Protein AF-0000000074495593 (afdb_homodimer)

Foldseek 3Di:
DPPPDPLVVLQQLQAAPQPRHGADQWKAFPVGDIHRPVRQCVVCVPPDAQRADPPPGHGGDPVRIGGDVVSVVSSVVSVPVVPDPPPPPVPPPPPPPPPPPPPPPDPDDD/DPPPDPLVVLQQLQAAPQPRHGADQWKAFPVGDIHRPVRQCVVCVPPDAQRADPPPGHGGDPVRIGGDVVSVVSSVVSVPVVPDPPPPPVPPPPPPPDPPPPPPPDPDDD

InterPro domains:
  IPR001841 Zinc finger, RING-type [PS50089] (16-57)
  IPR001841 Zinc finger, RING-type [SM00184] (16-56)
  IPR013083 Zinc finger, RING/FYVE/PHD-type [G3DSA:3.30.40.10] (2-89)
  IPR017907 Zinc finger, RING-type, conserved site [PS00518] (31-40)
  IPR050143 Tripartite motif-containing [PTHR24103] (13-77)

Nearest PDB structures (foldseek):
  6yxe-assembly2_B-2  TM=9.455E-01  e=1.608E-07  Homo sapiens
  6yxe-assembly1_A-3  TM=8.940E-01  e=1.022E-07  Homo sapiens
  5eya-assembly1_G  TM=8.977E-01  e=7.128E-07  Homo sapiens
  5fer-assembly1_A  TM=8.404E-01  e=1.764E-06  Homo sapiens
  1jm7-assembly1_A  TM=8.328E-01  e=1.351E-04  Homo sapiens

pLDDT: mean 83.55, std 22.1, range [35.94, 98.94]

Sequence (220 aa):
MSSSDPLETLRVEASCSVCLGYLRDPVLLECGHNFCRSCITRWWAELSRDFPCPVCRKTSRRRALRPNRQLANMVEAARQLRGPKRKATLPGFPLPRLPKNLAPPRPAPQMSSSDPLETLRVEASCSVCLGYLRDPVLLECGHNFCRSCITRWWAELSRDFPCPVCRKTSRRRALRPNRQLANMVEAARQLRGPKRKATLPGFPLPRLPKNLAPPRPAPQ

Structure (mmCIF, N/CA/C/O backbone):
data_AF-0000000074495593-model_v1
#
loop_
_entity.id
_entity.type
_entity.pdbx_description
1 polymer 'RING-type domain-containing protein'
#
loop_
_atom_site.group_PDB
_atom_site.id
_atom_site.type_symbol
_atom_site.label_atom_id
_atom_site.label_alt_id
_atom_site.label_comp_id
_atom_site.label_asym_id
_atom_site.label_entity_id
_atom_site.label_seq_id
_atom_site.pdbx_PDB_ins_code
_atom_site.Cartn_x
_atom_site.Cartn_y
_atom_site.Cartn_z
_atom_site.occupancy
_atom_site.B_iso_or_equiv
_atom_site.auth_seq_id
_atom_site.auth_comp_id
_atom_site.auth_asym_id
_atom_site.auth_atom_id
_atom_site.pdbx_PDB_model_num
ATOM 1 N N . MET A 1 1 ? 16.938 7.895 18.688 1 35.94 1 MET A N 1
ATOM 2 C CA . MET A 1 1 ? 16.547 7.598 17.312 1 35.94 1 MET A CA 1
ATOM 3 C C . MET A 1 1 ? 15.828 8.789 16.688 1 35.94 1 MET A C 1
ATOM 5 O O . MET A 1 1 ? 14.836 9.281 17.234 1 35.94 1 MET A O 1
ATOM 9 N N . SER A 1 2 ? 16.422 9.633 16.016 1 49.62 2 SER A N 1
ATOM 10 C CA . SER A 1 2 ? 15.961 10.961 15.617 1 49.62 2 SER A CA 1
ATOM 11 C C . SER A 1 2 ? 14.539 10.914 15.078 1 49.62 2 SER A C 1
ATOM 13 O O . SER A 1 2 ? 14.203 10.031 14.281 1 49.62 2 SER A O 1
ATOM 15 N N . SER A 1 3 ? 13.5 11.32 15.789 1 61.94 3 SER A N 1
ATOM 16 C CA . SER A 1 3 ? 12.078 11.328 15.461 1 61.94 3 SER A CA 1
ATOM 17 C C . SER A 1 3 ? 11.836 11.891 14.062 1 61.94 3 SER A C 1
ATOM 19 O O . SER A 1 3 ? 12.094 13.07 13.812 1 61.94 3 SER A O 1
ATOM 21 N N . SER A 1 4 ? 12.023 11.078 12.945 1 77.25 4 SER A N 1
ATOM 22 C CA . SER A 1 4 ? 11.852 11.586 11.586 1 77.25 4 SER A CA 1
ATOM 23 C C . SER A 1 4 ? 10.516 12.305 11.43 1 77.25 4 SER A C 1
ATOM 25 O O . SER A 1 4 ? 9.539 11.969 12.109 1 77.25 4 SER A O 1
ATOM 27 N N . ASP A 1 5 ? 10.578 13.445 10.836 1 90.94 5 ASP A N 1
ATOM 28 C CA . ASP A 1 5 ? 9.406 14.227 10.43 1 90.94 5 ASP A CA 1
ATOM 29 C C . ASP A 1 5 ? 8.414 13.359 9.664 1 90.94 5 ASP A C 1
ATOM 31 O O . ASP A 1 5 ? 8.758 12.758 8.648 1 90.94 5 ASP A O 1
ATOM 35 N N . PRO A 1 6 ? 7.262 13.242 10.273 1 94 6 PRO A N 1
ATOM 36 C CA . PRO A 1 6 ? 6.27 12.398 9.609 1 94 6 PRO A CA 1
ATOM 37 C C . PRO A 1 6 ? 6.055 12.781 8.148 1 94 6 PRO A C 1
ATOM 39 O O . PRO A 1 6 ? 5.773 11.914 7.312 1 94 6 PRO A O 1
ATOM 42 N N . LEU A 1 7 ? 6.109 14.008 7.848 1 93.31 7 LEU A N 1
ATOM 43 C CA . LEU A 1 7 ? 5.953 14.422 6.461 1 93.31 7 LEU A CA 1
ATOM 44 C C . LEU A 1 7 ? 7.09 13.883 5.602 1 93.31 7 LEU A C 1
ATOM 46 O O . LEU A 1 7 ? 6.875 13.484 4.453 1 93.31 7 LEU A O 1
ATOM 50 N N . GLU A 1 8 ? 8.273 13.945 6.133 1 94.31 8 GLU A N 1
ATOM 51 C CA . GLU A 1 8 ? 9.414 13.383 5.414 1 94.31 8 GLU A CA 1
ATOM 52 C C . GLU A 1 8 ? 9.25 11.875 5.215 1 94.31 8 GLU A C 1
ATOM 54 O O . GLU A 1 8 ? 9.547 11.352 4.141 1 94.31 8 GLU A O 1
ATOM 59 N N . THR A 1 9 ? 8.82 11.227 6.188 1 95.38 9 THR A N 1
ATOM 60 C CA . THR A 1 9 ? 8.57 9.797 6.078 1 95.38 9 THR A CA 1
ATOM 61 C C . THR A 1 9 ? 7.543 9.508 4.984 1 95.38 9 THR A C 1
ATOM 63 O O . THR A 1 9 ? 7.711 8.57 4.199 1 95.38 9 THR A O 1
ATOM 66 N N . LEU A 1 10 ? 6.465 10.266 4.922 1 96.19 10 LEU A N 1
ATOM 67 C CA . LEU A 1 10 ? 5.465 10.109 3.873 1 96.19 10 LEU A CA 1
ATOM 68 C C . LEU A 1 10 ? 6.098 10.258 2.492 1 96.19 10 LEU A C 1
ATOM 70 O O . LEU A 1 10 ? 5.824 9.461 1.593 1 96.19 10 LEU A O 1
ATOM 74 N N . ARG A 1 11 ? 6.961 11.234 2.418 1 95.31 11 ARG A N 1
ATOM 75 C CA . ARG A 1 11 ? 7.598 11.484 1.128 1 95.31 11 ARG A CA 1
ATOM 76 C C . ARG A 1 11 ? 8.492 10.32 0.719 1 95.31 11 ARG A C 1
ATOM 78 O O . ARG A 1 11 ? 8.453 9.883 -0.431 1 95.31 11 ARG A O 1
ATOM 85 N N . VAL A 1 12 ? 9.258 9.852 1.587 1 97 12 VAL A N 1
ATOM 86 C CA . VAL A 1 12 ? 10.18 8.758 1.307 1 97 12 VAL A CA 1
ATOM 87 C C . VAL A 1 12 ? 9.391 7.5 0.945 1 97 12 VAL A C 1
ATOM 89 O O . VAL A 1 12 ? 9.688 6.84 -0.056 1 97 12 VAL A O 1
ATOM 92 N N . GLU A 1 13 ? 8.391 7.207 1.728 1 98 13 GLU A N 1
ATOM 93 C CA . GLU A 1 13 ? 7.609 5.988 1.518 1 98 13 GLU A CA 1
ATOM 94 C C . GLU A 1 13 ? 6.75 6.09 0.261 1 98 13 GLU A C 1
ATOM 96 O O . GLU A 1 13 ? 6.367 5.074 -0.32 1 98 13 GLU A O 1
ATOM 101 N N . ALA A 1 14 ? 6.457 7.289 -0.189 1 98.38 14 ALA A N 1
ATOM 102 C CA . ALA A 1 14 ? 5.613 7.516 -1.358 1 98.38 14 ALA A CA 1
ATOM 103 C C . ALA A 1 14 ? 6.426 7.434 -2.646 1 98.38 14 ALA A C 1
ATOM 105 O O . ALA A 1 14 ? 5.867 7.496 -3.746 1 98.38 14 ALA A O 1
ATOM 106 N N . SER A 1 15 ? 7.699 7.195 -2.523 1 98.69 15 SER A N 1
ATOM 107 C CA . SER A 1 15 ? 8.57 7.27 -3.693 1 98.69 15 SER A CA 1
ATOM 108 C C . SER A 1 15 ? 8.859 5.883 -4.258 1 98.69 15 SER A C 1
ATOM 110 O O . SER A 1 15 ? 8.953 4.91 -3.504 1 98.69 15 SER A O 1
ATOM 112 N N . CYS A 1 16 ? 9.023 5.836 -5.504 1 98.88 16 CYS A N 1
ATOM 113 C CA . CYS A 1 16 ? 9.461 4.637 -6.211 1 98.88 16 CYS A CA 1
ATOM 114 C C . CYS A 1 16 ? 10.977 4.488 -6.148 1 98.88 16 CYS A C 1
ATOM 116 O O . CYS A 1 16 ? 11.711 5.422 -6.48 1 98.88 16 CYS A O 1
ATOM 118 N N . SER A 1 17 ? 11.445 3.324 -5.922 1 98.69 17 SER A N 1
ATOM 119 C CA . SER A 1 17 ? 12.875 3.098 -5.738 1 98.69 17 SER A CA 1
ATOM 120 C C . SER A 1 17 ? 13.609 3.074 -7.074 1 98.69 17 SER A C 1
ATOM 122 O O . SER A 1 17 ? 14.844 3.066 -7.113 1 98.69 17 SER A O 1
ATOM 124 N N . VAL A 1 18 ? 12.891 3.098 -8.102 1 98.88 18 VAL A N 1
ATOM 125 C CA . VAL A 1 18 ? 13.5 3.002 -9.422 1 98.88 18 VAL A CA 1
ATOM 126 C C . VAL A 1 18 ? 13.594 4.391 -10.055 1 98.88 18 VAL A C 1
ATOM 128 O O . VAL A 1 18 ? 14.664 4.816 -10.484 1 98.88 18 VAL A O 1
ATOM 131 N N . CYS A 1 19 ? 12.594 5.113 -10.078 1 98.81 19 CYS A N 1
ATOM 132 C CA . CYS A 1 19 ? 12.586 6.406 -10.758 1 98.81 19 CYS A CA 1
ATOM 133 C C . CYS A 1 19 ? 12.719 7.547 -9.75 1 98.81 19 CYS A C 1
ATOM 135 O O . CYS A 1 19 ? 12.883 8.703 -10.141 1 98.81 19 CYS A O 1
ATOM 137 N N . LEU A 1 20 ? 12.531 7.328 -8.516 1 98.06 20 LEU A N 1
ATOM 138 C CA . LEU A 1 20 ? 12.719 8.242 -7.395 1 98.06 20 LEU A CA 1
ATOM 139 C C . LEU A 1 20 ? 11.641 9.32 -7.391 1 98.06 20 LEU A C 1
ATOM 141 O O . LEU A 1 20 ? 11.75 10.312 -6.668 1 98.06 20 LEU A O 1
ATOM 145 N N . GLY A 1 21 ? 10.57 9.117 -8.156 1 98.44 21 GLY A N 1
ATOM 146 C CA . GLY A 1 21 ? 9.367 9.938 -8.094 1 98.44 21 GLY A CA 1
ATOM 147 C C . GLY A 1 21 ? 8.266 9.312 -7.266 1 98.44 21 GLY A C 1
ATOM 148 O O . GLY A 1 21 ? 8.414 8.203 -6.758 1 98.44 21 GLY A O 1
ATOM 149 N N . TYR A 1 22 ? 7.145 10.125 -7.199 1 98.5 22 TYR A N 1
ATOM 150 C CA . TYR A 1 22 ? 5.977 9.539 -6.547 1 98.5 22 TYR A CA 1
ATOM 151 C C . TYR A 1 22 ? 5.48 8.312 -7.312 1 98.5 22 TYR A C 1
ATOM 153 O O . TYR A 1 22 ? 5.375 8.344 -8.539 1 98.5 22 TYR A O 1
ATOM 161 N N . LEU A 1 23 ? 5.199 7.332 -6.508 1 98.88 23 LEU A N 1
ATOM 162 C CA . LEU A 1 23 ? 4.695 6.102 -7.105 1 98.88 23 LEU A CA 1
ATOM 163 C C . LEU A 1 23 ? 3.5 6.387 -8.008 1 98.88 23 LEU A C 1
ATOM 165 O O . LEU A 1 23 ? 2.57 7.09 -7.609 1 98.88 23 LEU A O 1
ATOM 169 N N . ARG A 1 24 ? 3.566 5.867 -9.164 1 98.88 24 ARG A N 1
ATOM 170 C CA . ARG A 1 24 ? 2.439 5.91 -10.086 1 98.88 24 ARG A CA 1
ATOM 171 C C . ARG A 1 24 ? 1.951 4.504 -10.422 1 98.88 24 ARG A C 1
ATOM 173 O O . ARG A 1 24 ? 2.715 3.682 -10.93 1 98.88 24 ARG A O 1
ATOM 180 N N . ASP A 1 25 ? 0.69 4.289 -10.164 1 98.88 25 ASP A N 1
ATOM 181 C CA . ASP A 1 25 ? 0.118 2.961 -10.375 1 98.88 25 ASP A CA 1
ATOM 182 C C . ASP A 1 25 ? 0.972 1.884 -9.711 1 98.88 25 ASP A C 1
ATOM 184 O O . ASP A 1 25 ? 1.477 0.983 -10.383 1 98.88 25 ASP A O 1
ATOM 188 N N . PRO A 1 26 ? 1.086 1.985 -8.461 1 98.94 26 PRO A N 1
ATOM 189 C CA . PRO A 1 26 ? 2.006 1.071 -7.781 1 98.94 26 PRO A CA 1
ATOM 190 C C . PRO A 1 26 ? 1.541 -0.382 -7.832 1 98.94 26 PRO A C 1
ATOM 192 O O . PRO A 1 26 ? 0.342 -0.654 -7.727 1 98.94 26 PRO A O 1
ATOM 195 N N . VAL A 1 27 ? 2.502 -1.287 -7.988 1 98.94 27 VAL A N 1
ATOM 196 C CA . VAL A 1 27 ? 2.271 -2.729 -7.957 1 98.94 27 VAL A CA 1
ATOM 197 C C . VAL A 1 27 ? 3.182 -3.375 -6.918 1 98.94 27 VAL A C 1
ATOM 199 O O . VAL A 1 27 ? 4.328 -2.959 -6.742 1 98.94 27 VAL A O 1
ATOM 202 N N . LEU A 1 28 ? 2.641 -4.312 -6.25 1 98.94 28 LEU A N 1
ATOM 203 C CA . LEU A 1 28 ? 3.332 -5.039 -5.191 1 98.94 28 LEU A CA 1
ATOM 204 C C . LEU A 1 28 ? 3.92 -6.344 -5.723 1 98.94 28 LEU A C 1
ATOM 206 O O . LEU A 1 28 ? 3.213 -7.141 -6.34 1 98.94 28 LEU A O 1
ATOM 210 N N . LEU A 1 29 ? 5.18 -6.527 -5.492 1 98.56 29 LEU A N 1
ATOM 211 C CA . LEU A 1 29 ? 5.852 -7.777 -5.816 1 98.56 29 LEU A CA 1
ATOM 212 C C . LEU A 1 29 ? 5.672 -8.797 -4.699 1 98.56 29 LEU A C 1
ATOM 214 O O . LEU A 1 29 ? 5.219 -8.453 -3.605 1 98.56 29 LEU A O 1
ATOM 218 N N . GLU A 1 30 ? 6.094 -10.047 -4.98 1 97.38 30 GLU A N 1
ATOM 219 C CA . GLU A 1 30 ? 5.949 -11.117 -4 1 97.38 30 GLU A CA 1
ATOM 220 C C . GLU A 1 30 ? 6.855 -10.891 -2.793 1 97.38 30 GLU A C 1
ATOM 222 O O . GLU A 1 30 ? 6.543 -11.328 -1.685 1 97.38 30 GLU A O 1
ATOM 227 N N . CYS A 1 31 ? 7.957 -10.133 -3.021 1 97.88 31 CYS A N 1
ATOM 228 C CA . CYS A 1 31 ? 8.914 -9.875 -1.948 1 97.88 31 CYS A CA 1
ATOM 229 C C . CYS A 1 31 ? 8.398 -8.789 -1.011 1 97.88 31 CYS A C 1
ATOM 231 O O . CYS A 1 31 ? 8.953 -8.578 0.069 1 97.88 31 CYS A O 1
ATOM 233 N N . GLY A 1 32 ? 7.371 -8.055 -1.534 1 98.25 32 GLY A N 1
ATOM 234 C CA . GLY A 1 32 ? 6.797 -7.031 -0.676 1 98.25 32 GLY A CA 1
ATOM 235 C C . GLY A 1 32 ? 7.16 -5.621 -1.103 1 98.25 32 GLY A C 1
ATOM 236 O O . GLY A 1 32 ? 6.605 -4.648 -0.586 1 98.25 32 GLY A O 1
ATOM 237 N N . HIS A 1 33 ? 7.965 -5.43 -2.078 1 98.69 33 HIS A N 1
ATOM 238 C CA . HIS A 1 33 ? 8.32 -4.098 -2.551 1 98.69 33 HIS A CA 1
ATOM 239 C C . HIS A 1 33 ? 7.352 -3.621 -3.631 1 98.69 33 HIS A C 1
ATOM 241 O O . HIS A 1 33 ? 6.891 -4.418 -4.453 1 98.69 33 HIS A O 1
ATOM 247 N N . ASN A 1 34 ? 7.094 -2.316 -3.602 1 98.94 34 ASN A N 1
ATOM 248 C CA . ASN A 1 34 ? 6.254 -1.681 -4.609 1 98.94 34 ASN A CA 1
ATOM 249 C C . ASN A 1 34 ? 7.082 -0.852 -5.59 1 98.94 34 ASN A C 1
ATOM 251 O O . ASN A 1 34 ? 8.086 -0.246 -5.203 1 98.94 34 ASN A O 1
ATOM 255 N N . PHE A 1 35 ? 6.617 -0.776 -6.793 1 98.94 35 PHE A N 1
ATOM 256 C CA . PHE A 1 35 ? 7.176 0.056 -7.852 1 98.94 35 PHE A CA 1
ATOM 257 C C . PHE A 1 35 ? 6.07 0.631 -8.727 1 98.94 35 PHE A C 1
ATOM 259 O O . PHE A 1 35 ? 4.953 0.11 -8.75 1 98.94 35 PHE A O 1
ATOM 266 N N . CYS A 1 36 ? 6.418 1.713 -9.367 1 98.94 36 CYS A N 1
ATOM 267 C CA . CYS A 1 36 ? 5.543 2.039 -10.484 1 98.94 36 CYS A CA 1
ATOM 268 C C . CYS A 1 36 ? 5.383 0.846 -11.414 1 98.94 36 CYS A C 1
ATOM 270 O O . CYS A 1 36 ? 6.352 0.141 -11.703 1 98.94 36 CYS A O 1
ATOM 272 N N . ARG A 1 37 ? 4.207 0.744 -11.938 1 98.94 37 ARG A N 1
ATOM 273 C CA . ARG A 1 37 ? 3.996 -0.32 -12.914 1 98.94 37 ARG A CA 1
ATOM 274 C C . ARG A 1 37 ? 4.941 -0.166 -14.102 1 98.94 37 ARG A C 1
ATOM 276 O O . ARG A 1 37 ? 5.562 -1.139 -14.531 1 98.94 37 ARG A O 1
ATOM 283 N N . SER A 1 38 ? 5.098 0.97 -14.57 1 98.94 38 SER A N 1
ATOM 284 C CA . SER A 1 38 ? 5.945 1.199 -15.727 1 98.94 38 SER A CA 1
ATOM 285 C C . SER A 1 38 ? 7.41 0.929 -15.406 1 98.94 38 SER A C 1
ATOM 287 O O . SER A 1 38 ? 8.148 0.405 -16.234 1 98.94 38 SER A O 1
ATOM 289 N N . CYS A 1 39 ? 7.836 1.263 -14.211 1 98.94 39 CYS A N 1
ATOM 290 C CA . CYS A 1 39 ? 9.227 1.068 -13.82 1 98.94 39 CYS A CA 1
ATOM 291 C C . CYS A 1 39 ? 9.578 -0.415 -13.766 1 98.94 39 CYS A C 1
ATOM 293 O O . CYS A 1 39 ? 10.594 -0.837 -14.328 1 98.94 39 CYS A O 1
ATOM 295 N N . ILE A 1 40 ? 8.75 -1.194 -13.188 1 98.88 40 ILE A N 1
ATOM 296 C CA . ILE A 1 40 ? 9.086 -2.605 -13.031 1 98.88 40 ILE A CA 1
ATOM 297 C C . ILE A 1 40 ? 8.969 -3.311 -14.383 1 98.88 40 ILE A C 1
ATOM 299 O O . ILE A 1 40 ? 9.75 -4.219 -14.688 1 98.88 40 ILE A O 1
ATOM 303 N N . THR A 1 41 ? 8.023 -2.898 -15.141 1 98.75 41 THR A N 1
ATOM 304 C CA . THR A 1 41 ? 7.875 -3.471 -16.469 1 98.75 41 THR A CA 1
ATOM 305 C C . THR A 1 41 ? 9.117 -3.203 -17.312 1 98.75 41 THR A C 1
ATOM 307 O O . THR A 1 41 ? 9.617 -4.102 -18 1 98.75 41 THR A O 1
ATOM 310 N N . ARG A 1 42 ? 9.641 -2.066 -17.25 1 98.69 42 ARG A N 1
ATOM 311 C CA . ARG A 1 42 ? 10.852 -1.713 -17.984 1 98.69 42 ARG A CA 1
ATOM 312 C C . ARG A 1 42 ? 12.062 -2.457 -17.438 1 98.69 42 ARG A C 1
ATOM 314 O O . ARG A 1 42 ? 12.906 -2.932 -18.188 1 98.69 42 ARG A O 1
ATOM 321 N N . TRP A 1 43 ? 12.164 -2.49 -16.156 1 98.5 43 TRP A N 1
ATOM 322 C CA . TRP A 1 43 ? 13.258 -3.182 -15.492 1 98.5 43 TRP A CA 1
ATOM 323 C C . TRP A 1 43 ? 13.344 -4.637 -15.945 1 98.5 43 TRP A C 1
ATOM 325 O O . TRP A 1 43 ? 14.438 -5.18 -16.109 1 98.5 43 TRP A O 1
ATOM 335 N N . TRP A 1 44 ? 12.195 -5.215 -16.234 1 98.5 44 TRP A N 1
ATOM 336 C CA . TRP A 1 44 ? 12.094 -6.637 -16.547 1 98.5 44 TRP A CA 1
ATOM 337 C C . TRP A 1 44 ? 12.016 -6.859 -18.062 1 98.5 44 TRP A C 1
ATOM 339 O O . TRP A 1 44 ? 11.836 -7.992 -18.516 1 98.5 44 TRP A O 1
ATOM 349 N N . ALA A 1 45 ? 12.086 -5.848 -18.906 1 98 45 ALA A N 1
ATOM 350 C CA . ALA A 1 45 ? 11.695 -5.836 -20.312 1 98 45 ALA A CA 1
ATOM 351 C C . ALA A 1 45 ? 12.414 -6.93 -21.094 1 98 45 ALA A C 1
ATOM 353 O O . ALA A 1 45 ? 11.844 -7.527 -22.016 1 98 45 ALA A O 1
ATOM 354 N N . GLU A 1 46 ? 13.555 -7.41 -20.672 1 97.44 46 GLU A N 1
ATOM 355 C CA . GLU A 1 46 ? 14.336 -8.336 -21.469 1 97.44 46 GLU A CA 1
ATOM 356 C C . GLU A 1 46 ? 14.375 -9.727 -20.844 1 97.44 46 GLU A C 1
ATOM 358 O O . GLU A 1 46 ? 15.07 -10.617 -21.328 1 97.44 46 GLU A O 1
ATOM 363 N N . LEU A 1 47 ? 13.68 -9.859 -19.844 1 97.19 47 LEU A N 1
ATOM 364 C CA . LEU A 1 47 ? 13.688 -11.133 -19.141 1 97.19 47 LEU A CA 1
ATOM 365 C C . LEU A 1 47 ? 12.492 -11.984 -19.547 1 97.19 47 LEU A C 1
ATOM 367 O O . LEU A 1 47 ? 11.414 -11.461 -19.812 1 97.19 47 LEU A O 1
ATOM 371 N N . SER A 1 48 ? 12.711 -13.266 -19.5 1 96.06 48 SER A N 1
ATOM 372 C CA . SER A 1 48 ? 11.617 -14.195 -19.781 1 96.06 48 SER A CA 1
ATOM 373 C C . SER A 1 48 ? 11.188 -14.938 -18.516 1 96.06 48 SER A C 1
ATOM 375 O O . SER A 1 48 ? 10.086 -15.484 -18.469 1 96.06 48 SER A O 1
ATOM 377 N N . ARG A 1 49 ? 12.102 -15.055 -17.562 1 94.5 49 ARG A N 1
ATOM 378 C CA . ARG A 1 49 ? 11.828 -15.703 -16.281 1 94.5 49 ARG A CA 1
ATOM 379 C C . ARG A 1 49 ? 12.672 -15.102 -15.172 1 94.5 49 ARG A C 1
ATOM 381 O O . ARG A 1 49 ? 13.531 -14.258 -15.43 1 94.5 49 ARG A O 1
ATOM 388 N N . ASP A 1 50 ? 12.344 -15.531 -13.914 1 93.75 50 ASP A N 1
ATOM 389 C CA . ASP A 1 50 ? 13.125 -15.086 -12.766 1 93.75 50 ASP A CA 1
ATOM 390 C C . ASP A 1 50 ? 13.211 -13.562 -12.719 1 93.75 50 ASP A C 1
ATOM 392 O O . ASP A 1 50 ? 14.297 -13 -12.867 1 93.75 50 ASP A O 1
ATOM 396 N N . PHE A 1 51 ? 12.172 -12.969 -12.469 1 98.44 51 PHE A N 1
ATOM 397 C CA . PHE A 1 51 ? 12.039 -11.516 -12.469 1 98.44 51 PHE A CA 1
ATOM 398 C C . PHE A 1 51 ? 12.461 -10.938 -11.125 1 98.44 51 PHE A C 1
ATOM 400 O O . PHE A 1 51 ? 11.672 -10.891 -10.18 1 98.44 51 PHE A O 1
ATOM 407 N N . PRO A 1 52 ? 13.641 -10.359 -11.023 1 98.75 52 PRO A N 1
ATOM 408 C CA . PRO A 1 52 ? 14.188 -9.938 -9.734 1 98.75 52 PRO A CA 1
ATOM 409 C C . PRO A 1 52 ? 13.672 -8.562 -9.305 1 98.75 52 PRO A C 1
ATOM 411 O O . PRO A 1 52 ? 13.492 -7.68 -10.148 1 98.75 52 PRO A O 1
ATOM 414 N N . CYS A 1 53 ? 13.453 -8.438 -8.094 1 98.88 53 CYS A N 1
ATOM 415 C CA . CYS A 1 53 ? 13.164 -7.141 -7.488 1 98.88 53 CYS A CA 1
ATOM 416 C C . CYS A 1 53 ? 14.375 -6.215 -7.582 1 98.88 53 CYS A C 1
ATOM 418 O O . CYS A 1 53 ? 15.484 -6.598 -7.207 1 98.88 53 CYS A O 1
ATOM 420 N N . PRO A 1 54 ? 14.234 -4.977 -7.902 1 98.81 54 PRO A N 1
ATOM 421 C CA . PRO A 1 54 ? 15.344 -4.031 -7.996 1 98.81 54 PRO A CA 1
ATOM 422 C C . PRO A 1 54 ? 15.977 -3.729 -6.637 1 98.81 54 PRO A C 1
ATOM 424 O O . PRO A 1 54 ? 17.109 -3.254 -6.574 1 98.81 54 PRO A O 1
ATOM 427 N N . VAL A 1 55 ? 15.242 -4.016 -5.668 1 98.81 55 VAL A N 1
ATOM 428 C CA . VAL A 1 55 ? 15.719 -3.621 -4.344 1 98.81 55 VAL A CA 1
ATOM 429 C C . VAL A 1 55 ? 16.391 -4.805 -3.664 1 98.81 55 VAL A C 1
ATOM 431 O O . VAL A 1 55 ? 17.578 -4.73 -3.307 1 98.81 55 VAL A O 1
ATOM 434 N N . CYS A 1 56 ? 15.812 -5.953 -3.582 1 98.62 56 CYS A N 1
ATOM 435 C CA . CYS A 1 56 ? 16.328 -7.043 -2.754 1 98.62 56 CYS A CA 1
ATOM 436 C C . CYS A 1 56 ? 16.766 -8.219 -3.611 1 98.62 56 CYS A C 1
ATOM 438 O O . CYS A 1 56 ? 17.297 -9.203 -3.098 1 98.62 56 CYS A O 1
ATOM 440 N N . ARG A 1 57 ? 16.406 -8.273 -4.812 1 98.5 57 ARG A N 1
ATOM 441 C CA . ARG A 1 57 ? 16.859 -9.211 -5.84 1 98.5 57 ARG A CA 1
ATOM 442 C C . ARG A 1 57 ? 16.109 -10.531 -5.738 1 98.5 57 ARG A C 1
ATOM 444 O O . ARG A 1 57 ? 16.359 -11.461 -6.512 1 98.5 57 ARG A O 1
ATOM 451 N N . LYS A 1 58 ? 15.227 -10.664 -4.832 1 98.56 58 LYS A N 1
ATOM 452 C CA . LYS A 1 58 ? 14.375 -11.852 -4.82 1 98.56 58 LYS A CA 1
ATOM 453 C C . LYS A 1 58 ? 13.531 -11.945 -6.09 1 98.56 58 LYS A C 1
ATOM 455 O O . LYS A 1 58 ? 12.992 -10.938 -6.559 1 98.56 58 LYS A O 1
ATOM 460 N N . THR A 1 59 ? 13.359 -13.125 -6.625 1 98.44 59 THR A N 1
ATOM 461 C CA . THR A 1 59 ? 12.656 -13.305 -7.895 1 98.44 59 THR A CA 1
ATOM 462 C C . THR A 1 59 ? 11.148 -13.438 -7.664 1 98.44 59 THR A C 1
ATOM 464 O O . THR A 1 59 ? 10.719 -13.961 -6.637 1 98.44 59 THR A O 1
ATOM 467 N N . SER A 1 60 ? 10.438 -12.945 -8.609 1 97.62 60 SER A N 1
ATOM 468 C CA . SER A 1 60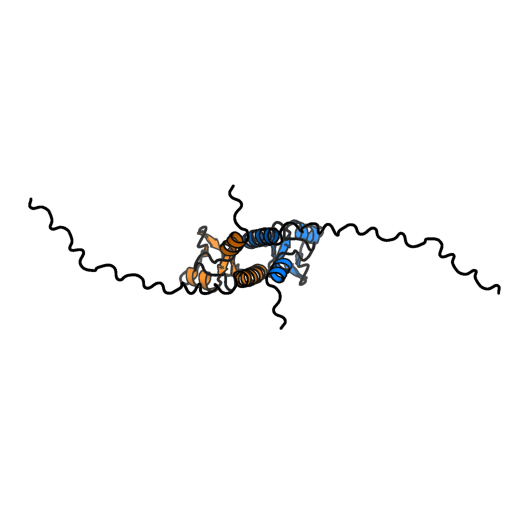 ? 8.984 -13.039 -8.633 1 97.62 60 SER A CA 1
ATOM 469 C C . SER A 1 60 ? 8.477 -13.477 -10 1 97.62 60 SER A C 1
ATOM 471 O O . SER A 1 60 ? 9.258 -13.602 -10.945 1 97.62 60 SER A O 1
ATOM 473 N N . ARG A 1 61 ? 7.281 -13.875 -9.977 1 96.88 61 ARG A N 1
ATOM 474 C CA . ARG A 1 61 ? 6.605 -14.102 -11.25 1 96.88 61 ARG A CA 1
ATOM 475 C C . ARG A 1 61 ? 5.922 -12.828 -11.742 1 96.88 61 ARG A C 1
ATOM 477 O O . ARG A 1 61 ? 5.352 -12.078 -10.945 1 96.88 61 ARG A O 1
ATOM 484 N N . ARG A 1 62 ? 5.879 -12.633 -13 1 96.88 62 ARG A N 1
ATOM 485 C CA . ARG A 1 62 ? 5.227 -11.461 -13.586 1 96.88 62 ARG A CA 1
ATOM 486 C C . ARG A 1 62 ? 3.729 -11.477 -13.305 1 96.88 62 ARG A C 1
ATOM 488 O O . ARG A 1 62 ? 3.129 -10.43 -13.055 1 96.88 62 ARG A O 1
ATOM 495 N N . ARG A 1 63 ? 3.162 -12.625 -13.32 1 95.88 63 ARG A N 1
ATOM 496 C CA . ARG A 1 63 ? 1.722 -12.773 -13.141 1 95.88 63 ARG A CA 1
ATOM 497 C C . ARG A 1 63 ? 1.322 -12.555 -11.688 1 95.88 63 ARG A C 1
ATOM 499 O O . ARG A 1 63 ? 0.135 -12.438 -11.375 1 95.88 63 ARG A O 1
ATOM 506 N N . ALA A 1 64 ? 2.279 -12.484 -10.867 1 96.81 64 ALA A N 1
ATOM 507 C CA . ALA A 1 64 ? 1.988 -12.367 -9.438 1 96.81 64 ALA A CA 1
ATOM 508 C C . ALA A 1 64 ? 1.965 -10.906 -9 1 96.81 64 ALA A C 1
ATOM 510 O O . ALA A 1 64 ? 1.683 -10.609 -7.836 1 96.81 64 ALA A O 1
ATOM 511 N N . LEU A 1 65 ? 2.207 -9.984 -9.953 1 98.19 65 LEU A N 1
ATOM 512 C CA . LEU A 1 65 ? 2.109 -8.57 -9.617 1 98.19 65 LEU A CA 1
ATOM 513 C C . LEU A 1 65 ? 0.683 -8.203 -9.227 1 98.19 65 LEU A C 1
ATOM 515 O O . LEU A 1 65 ? -0.271 -8.562 -9.922 1 98.19 65 LEU A O 1
ATOM 519 N N . ARG A 1 66 ? 0.593 -7.469 -8.125 1 98.44 66 ARG A N 1
ATOM 520 C CA . ARG A 1 66 ? -0.733 -7.047 -7.688 1 98.44 66 ARG A CA 1
ATOM 521 C C . ARG A 1 66 ? -0.817 -5.527 -7.59 1 98.44 66 ARG A C 1
ATOM 523 O O . ARG A 1 66 ? 0.049 -4.891 -6.984 1 98.44 66 ARG A O 1
ATOM 530 N N . PRO A 1 67 ? -1.854 -4.93 -8.125 1 98.56 67 PRO A N 1
ATOM 531 C CA . PRO A 1 67 ? -2.055 -3.496 -7.906 1 98.56 67 PRO A CA 1
ATOM 532 C C . PRO A 1 67 ? -2.246 -3.146 -6.434 1 98.56 67 PRO A C 1
ATOM 534 O O . PRO A 1 67 ? -2.928 -3.873 -5.707 1 98.56 67 PRO A O 1
ATOM 537 N N . ASN A 1 68 ? -1.596 -2.152 -5.941 1 98.88 68 ASN A N 1
ATOM 538 C CA . ASN A 1 68 ? -1.733 -1.661 -4.574 1 98.88 68 ASN A CA 1
ATOM 539 C C . ASN A 1 68 ? -2.465 -0.322 -4.531 1 98.88 68 ASN A C 1
ATOM 541 O O . ASN A 1 68 ? -1.838 0.727 -4.371 1 98.88 68 ASN A O 1
ATOM 545 N N . ARG A 1 69 ? -3.717 -0.381 -4.68 1 98.62 69 ARG A N 1
ATOM 546 C CA . ARG A 1 69 ? -4.535 0.805 -4.918 1 98.62 69 ARG A CA 1
ATOM 547 C C . ARG A 1 69 ? -4.582 1.696 -3.682 1 98.62 69 ARG A C 1
ATOM 549 O O . ARG A 1 69 ? -4.555 2.924 -3.793 1 98.62 69 ARG A O 1
ATOM 556 N N . GLN A 1 70 ? -4.746 1.032 -2.594 1 98.69 70 GLN A N 1
ATOM 557 C CA . GLN A 1 70 ? -4.793 1.824 -1.369 1 98.69 70 GLN A CA 1
ATOM 558 C C . GLN A 1 70 ? -3.508 2.627 -1.185 1 98.69 70 GLN A C 1
ATOM 560 O O . GLN A 1 70 ? -3.551 3.793 -0.787 1 98.69 70 GLN A O 1
ATOM 565 N N . LEU A 1 71 ? -2.398 2.029 -1.464 1 98.81 71 LEU A N 1
ATOM 566 C CA . LEU A 1 71 ? -1.128 2.746 -1.447 1 98.81 71 LEU A CA 1
ATOM 567 C C . LEU A 1 71 ? -1.135 3.889 -2.457 1 98.81 71 LEU A C 1
ATOM 569 O O . LEU A 1 71 ? -0.658 4.988 -2.16 1 98.81 71 LEU A O 1
ATOM 573 N N . ALA A 1 72 ? -1.617 3.666 -3.621 1 98.88 72 ALA A N 1
ATOM 574 C CA . ALA A 1 72 ? -1.708 4.707 -4.641 1 98.88 72 ALA A CA 1
ATOM 575 C C . ALA A 1 72 ? -2.459 5.926 -4.117 1 98.88 72 ALA A C 1
ATOM 577 O O . ALA A 1 72 ? -2.029 7.066 -4.324 1 98.88 72 ALA A O 1
ATOM 578 N N . ASN A 1 73 ? -3.543 5.68 -3.453 1 98.44 73 ASN A N 1
ATOM 579 C CA . ASN A 1 73 ? -4.352 6.766 -2.91 1 98.44 73 ASN A CA 1
ATOM 580 C C . ASN A 1 73 ? -3.588 7.559 -1.854 1 98.44 73 ASN A C 1
ATOM 582 O O . ASN A 1 73 ? -3.662 8.789 -1.822 1 98.44 73 ASN A O 1
ATOM 586 N N . MET A 1 74 ? -2.924 6.844 -1.03 1 98.5 74 MET A N 1
ATOM 587 C CA . MET A 1 74 ? -2.117 7.504 -0.008 1 98.5 74 MET A CA 1
ATOM 588 C C . MET A 1 74 ? -1.026 8.359 -0.644 1 98.5 74 MET A C 1
ATOM 590 O O . MET A 1 74 ? -0.786 9.484 -0.212 1 98.5 74 MET A O 1
ATOM 594 N N . VAL A 1 75 ? -0.391 7.82 -1.621 1 98.5 75 VAL A N 1
ATOM 595 C CA . VAL A 1 75 ? 0.677 8.531 -2.32 1 98.5 75 VAL A CA 1
ATOM 596 C C . VAL A 1 75 ? 0.129 9.812 -2.934 1 98.5 75 VAL A C 1
ATOM 598 O O . VAL A 1 75 ? 0.742 10.883 -2.812 1 98.5 75 VAL A O 1
ATOM 601 N N . GLU A 1 76 ? -0.933 9.719 -3.533 1 97.56 76 GLU A N 1
ATOM 602 C CA . GLU A 1 76 ? -1.533 10.891 -4.16 1 97.56 76 GLU A CA 1
ATOM 603 C C . GLU A 1 76 ? -1.881 11.953 -3.121 1 97.56 76 GLU A C 1
ATOM 605 O O . GLU A 1 76 ? -1.655 13.148 -3.346 1 97.56 76 GLU A O 1
ATOM 610 N N . ALA A 1 77 ? -2.486 11.516 -2.043 1 96.75 77 ALA A N 1
ATOM 611 C CA . ALA A 1 77 ? -2.801 12.453 -0.967 1 96.75 77 ALA A CA 1
ATOM 612 C C . ALA A 1 77 ? -1.536 13.109 -0.423 1 96.75 77 ALA A C 1
ATOM 614 O O . ALA A 1 77 ? -1.519 14.312 -0.158 1 96.75 77 ALA A O 1
ATOM 615 N N . ALA A 1 78 ? -0.503 12.367 -0.242 1 95.56 78 ALA A N 1
ATOM 616 C CA . ALA A 1 78 ? 0.779 12.891 0.223 1 95.56 78 ALA A CA 1
ATOM 617 C C . ALA A 1 78 ? 1.331 13.93 -0.746 1 95.56 78 ALA A C 1
ATOM 619 O O . ALA A 1 78 ? 1.867 14.961 -0.324 1 95.56 78 ALA A O 1
ATOM 620 N N . ARG A 1 79 ? 1.254 13.656 -1.939 1 95.06 79 ARG A N 1
ATOM 621 C CA . ARG A 1 79 ? 1.727 14.57 -2.975 1 95.06 79 ARG A CA 1
ATOM 622 C C . ARG A 1 79 ? 1.021 15.922 -2.879 1 95.06 79 ARG A C 1
ATOM 624 O O . ARG A 1 79 ? 1.647 16.969 -3.049 1 95.06 79 ARG A O 1
ATOM 631 N N . GLN A 1 80 ? -0.198 15.875 -2.49 1 93.81 80 GLN A N 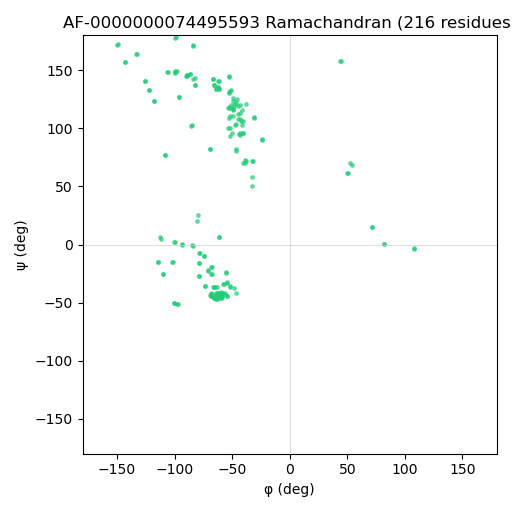1
ATOM 632 C CA . GLN A 1 80 ? -1.009 17.078 -2.424 1 93.81 80 GLN A CA 1
ATOM 633 C C . GLN A 1 80 ? -0.692 17.891 -1.166 1 93.81 80 GLN A C 1
ATOM 635 O O . GLN A 1 80 ? -0.951 19.094 -1.112 1 93.81 80 GLN A O 1
ATOM 640 N N . LEU A 1 81 ? -0.24 17.281 -0.137 1 89.62 81 LEU A N 1
ATOM 641 C CA . LEU A 1 81 ? 0.12 17.969 1.104 1 89.62 81 LEU A CA 1
ATOM 642 C C . LEU A 1 81 ? 1.351 18.844 0.905 1 89.62 81 LEU A C 1
ATOM 644 O O . LEU A 1 81 ? 1.54 19.828 1.626 1 89.62 81 LEU A O 1
ATOM 648 N N . ARG A 1 82 ? 2.332 18.516 0.273 1 82.5 82 ARG A N 1
ATOM 649 C CA . ARG A 1 82 ? 3.551 19.297 0.068 1 82.5 82 ARG A CA 1
ATOM 650 C C . ARG A 1 82 ? 3.256 20.594 -0.66 1 82.5 82 ARG A C 1
ATOM 652 O O . ARG A 1 82 ? 3.988 21.578 -0.509 1 82.5 82 ARG A O 1
ATOM 659 N N . GLY A 1 83 ? 1.952 20.891 -0.872 1 64.56 83 GLY A N 1
ATOM 660 C CA . GLY A 1 83 ? 1.615 22.156 -1.504 1 64.56 83 GLY A CA 1
ATOM 661 C C . GLY A 1 83 ? 2.494 22.484 -2.697 1 64.56 83 GLY A C 1
ATOM 662 O O . GLY A 1 83 ? 3.461 21.766 -2.975 1 64.56 83 GLY A O 1
ATOM 663 N N . PRO A 1 84 ? 1.959 23.344 -3.555 1 56.19 84 PRO A N 1
ATOM 664 C CA . PRO A 1 84 ? 2.832 23.812 -4.633 1 56.19 84 PRO A CA 1
ATOM 665 C C . PRO A 1 84 ? 4.148 24.391 -4.117 1 56.19 84 PRO A C 1
ATOM 667 O O . PRO A 1 84 ? 4.195 24.938 -3.018 1 56.19 84 PRO A O 1
ATOM 670 N N . LYS A 1 85 ? 5.293 23.641 -4.148 1 53.31 85 LYS A N 1
ATOM 671 C CA . LYS A 1 85 ? 6.504 24.391 -3.832 1 53.31 85 LYS A CA 1
ATOM 672 C C . LYS A 1 85 ? 6.316 25.875 -4.117 1 53.31 85 LYS A C 1
ATOM 674 O O . LYS A 1 85 ? 5.938 26.266 -5.227 1 53.31 85 LYS A O 1
ATOM 679 N N . ARG A 1 86 ? 5.867 26.562 -3.133 1 48.19 86 ARG A N 1
ATOM 680 C CA . ARG A 1 86 ? 5.969 28 -3.395 1 48.19 86 ARG A CA 1
ATOM 681 C C . ARG A 1 86 ? 7.289 28.344 -4.078 1 48.19 86 ARG A C 1
ATOM 683 O O . ARG A 1 86 ? 8.344 27.859 -3.67 1 48.19 86 ARG A O 1
ATOM 690 N N . LYS A 1 87 ? 7.25 28.438 -5.355 1 46.03 87 LYS A N 1
ATOM 691 C CA . LYS A 1 87 ? 8.422 29.062 -5.969 1 46.03 87 LYS A CA 1
ATOM 692 C C . LYS A 1 87 ? 9.016 30.125 -5.051 1 46.03 87 LYS A C 1
ATOM 694 O O . LYS A 1 87 ? 8.375 31.141 -4.766 1 46.03 87 LYS A O 1
ATOM 699 N N . ALA A 1 88 ? 9.656 29.719 -3.973 1 45.5 88 ALA A N 1
ATOM 700 C CA . ALA A 1 88 ? 10.445 30.797 -3.377 1 45.5 88 ALA A CA 1
ATOM 701 C C . ALA A 1 88 ? 11.07 31.672 -4.453 1 45.5 88 ALA A C 1
ATOM 703 O O . ALA A 1 88 ? 11.906 31.203 -5.234 1 45.5 88 ALA A O 1
ATOM 704 N N . THR A 1 89 ? 10.305 32.438 -5.113 1 41.31 89 THR A N 1
ATOM 705 C CA . THR A 1 89 ? 10.969 33.5 -5.867 1 41.31 89 THR A CA 1
ATOM 706 C C . THR A 1 89 ? 12.109 34.125 -5.055 1 41.31 89 THR A C 1
ATOM 708 O O . THR A 1 89 ? 11.883 34.719 -4.008 1 41.31 89 THR A O 1
ATOM 711 N N . LEU A 1 90 ? 13.172 33.406 -4.859 1 46.25 90 LEU A N 1
ATOM 712 C CA . LEU A 1 90 ? 14.297 34.125 -4.312 1 46.25 90 LEU A CA 1
ATOM 713 C C . LEU A 1 90 ? 14.273 35.594 -4.785 1 46.25 90 LEU A C 1
ATOM 715 O O . LEU A 1 90 ? 14.086 35.844 -5.977 1 46.25 90 LEU A O 1
ATOM 719 N N . PRO A 1 91 ? 13.992 36.531 -3.881 1 51.19 91 PRO A N 1
ATOM 720 C CA . PRO A 1 91 ? 14.188 37.875 -4.473 1 51.19 91 PRO A CA 1
ATOM 721 C C . PRO A 1 91 ? 15.445 37.938 -5.344 1 51.19 91 PRO A C 1
ATOM 723 O O . PRO A 1 91 ? 16.453 37.312 -5.039 1 51.19 91 PRO A O 1
ATOM 726 N N . GLY A 1 92 ? 15.305 37.906 -6.633 1 46.59 92 GLY A N 1
ATOM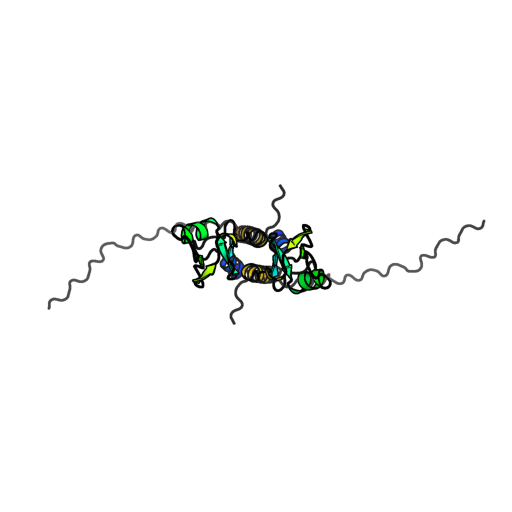 727 C CA . GLY A 1 92 ? 16.438 38.125 -7.535 1 46.59 92 GLY A CA 1
ATOM 728 C C . GLY A 1 92 ? 17.453 39.094 -7 1 46.59 92 GLY A C 1
ATOM 729 O O . GLY A 1 92 ? 17.219 40.312 -6.984 1 46.59 92 GLY A O 1
ATOM 730 N N . PHE A 1 93 ? 18.078 38.906 -5.832 1 47.19 93 PHE A N 1
ATOM 731 C CA . PHE A 1 93 ? 19.172 39.844 -5.602 1 47.19 93 PHE A CA 1
ATOM 732 C C . PHE A 1 93 ? 20.156 39.844 -6.77 1 47.19 93 PHE A C 1
ATOM 734 O O . PHE A 1 93 ? 20.516 38.781 -7.277 1 47.19 93 PHE A O 1
ATOM 741 N N . PRO A 1 94 ? 20.375 40.969 -7.523 1 47.72 94 PRO A N 1
ATOM 742 C CA . PRO A 1 94 ? 21.312 40.969 -8.648 1 47.72 94 PRO A CA 1
ATOM 743 C C . PRO A 1 94 ? 22.688 40.438 -8.281 1 47.72 94 PRO A C 1
ATOM 745 O O . PRO A 1 94 ? 23.25 40.781 -7.246 1 47.72 94 PRO A O 1
ATOM 748 N N . LEU A 1 95 ? 22.891 39.188 -8.484 1 51.5 95 LEU A N 1
ATOM 749 C CA . LEU A 1 95 ? 24.234 38.719 -8.227 1 51.5 95 LEU A CA 1
ATOM 750 C C . LEU A 1 95 ? 25.281 39.688 -8.781 1 51.5 95 LEU A C 1
ATOM 752 O O . LEU A 1 95 ? 25.125 40.219 -9.883 1 51.5 95 LEU A O 1
ATOM 756 N N . PRO A 1 96 ? 26.078 40.375 -7.973 1 46.25 96 PRO A N 1
ATOM 757 C CA . PRO A 1 96 ? 27.047 41.281 -8.57 1 46.25 96 PRO A CA 1
ATOM 758 C C . PRO A 1 96 ? 27.906 40.625 -9.641 1 46.25 96 PRO A C 1
ATOM 760 O O . PRO A 1 96 ? 28.156 39.406 -9.562 1 46.25 96 PRO A O 1
ATOM 763 N N . ARG A 1 97 ? 27.844 41.062 -10.867 1 46.84 97 ARG A N 1
ATOM 764 C CA . ARG A 1 97 ? 28.703 40.625 -11.945 1 46.84 97 ARG A CA 1
ATOM 765 C C . ARG A 1 97 ? 30.156 40.531 -11.477 1 46.84 97 ARG A C 1
ATOM 767 O O . ARG A 1 97 ? 30.703 41.469 -10.914 1 46.84 97 ARG A O 1
ATOM 774 N N . LEU A 1 98 ? 30.609 39.375 -11.047 1 49.69 98 LEU A N 1
ATOM 775 C CA . LEU A 1 98 ? 32 39.188 -10.648 1 49.69 98 LEU A CA 1
ATOM 776 C C . LEU A 1 98 ? 32.938 39.812 -11.672 1 49.69 98 LEU A C 1
ATOM 778 O O . LEU A 1 98 ? 32.688 39.719 -12.875 1 49.69 98 LEU A O 1
ATOM 782 N N . PRO A 1 99 ? 33.812 40.688 -11.273 1 46.84 99 PRO A N 1
ATOM 783 C CA . PRO A 1 99 ? 34.719 41.312 -12.25 1 46.84 99 PRO A CA 1
ATOM 784 C C . PRO A 1 99 ? 35.469 40.281 -13.086 1 46.84 99 PRO A C 1
ATOM 786 O O . PRO A 1 99 ? 35.875 39.219 -12.57 1 46.84 99 PRO A O 1
ATOM 789 N N . LYS A 1 100 ? 35.156 40.125 -14.359 1 43.69 100 LYS A N 1
ATOM 790 C CA . LYS A 1 100 ? 35.719 39.219 -15.375 1 43.69 100 LYS A CA 1
ATOM 791 C C . LYS A 1 100 ? 37.25 39.281 -15.391 1 43.69 100 LYS A C 1
ATOM 793 O O . LYS A 1 100 ? 37.906 38.438 -15.984 1 43.69 100 LYS A O 1
ATOM 798 N N . ASN A 1 101 ? 37.75 40.438 -15.195 1 43.59 101 ASN A N 1
ATOM 799 C CA . ASN A 1 101 ? 39.094 40.562 -15.789 1 43.59 101 ASN A CA 1
ATOM 800 C C . ASN A 1 101 ? 40.156 39.938 -14.914 1 43.59 101 ASN A C 1
ATOM 802 O O . ASN A 1 101 ? 40.938 40.625 -14.266 1 43.59 101 ASN A O 1
ATOM 806 N N . LEU A 1 102 ? 39.812 38.938 -14.039 1 45.94 102 LEU A N 1
ATOM 807 C CA . LEU A 1 102 ? 41.031 38.594 -13.305 1 45.94 102 LEU A CA 1
ATOM 808 C C . LEU A 1 102 ? 42.031 37.906 -14.211 1 45.94 102 LEU A C 1
ATOM 810 O O . LEU A 1 102 ? 41.75 36.812 -14.711 1 45.94 102 LEU A O 1
ATOM 814 N N . ALA A 1 103 ? 42.781 38.688 -14.977 1 47.97 103 ALA A N 1
ATOM 815 C CA . ALA A 1 103 ? 43.844 38.25 -15.867 1 47.97 103 ALA A CA 1
ATOM 816 C C . ALA A 1 103 ? 44.812 37.312 -15.148 1 47.97 103 ALA A C 1
ATOM 818 O O . ALA A 1 103 ? 45.156 37.562 -13.992 1 47.97 103 ALA A O 1
ATOM 819 N N . PRO A 1 104 ? 44.844 36.031 -15.484 1 48.53 104 PRO A N 1
ATOM 820 C CA . PRO A 1 104 ? 45.75 35.094 -14.828 1 48.53 104 PRO A CA 1
ATOM 821 C C . PRO A 1 104 ? 47.188 35.594 -14.773 1 48.53 104 PRO A C 1
ATOM 823 O O . PRO A 1 104 ? 47.594 36.406 -15.609 1 48.53 104 PRO A O 1
ATOM 826 N N . PRO A 1 105 ? 47.781 35.688 -13.617 1 52.56 105 PRO A N 1
ATOM 827 C CA . PRO A 1 105 ? 49.156 36.188 -13.516 1 52.56 105 PRO A CA 1
ATOM 828 C C . PRO A 1 105 ? 50.094 35.594 -14.547 1 52.56 105 PRO A C 1
ATOM 830 O O . PRO A 1 105 ? 49.875 34.469 -15 1 52.56 105 PRO A O 1
ATOM 833 N N . ARG A 1 106 ? 50.688 36.344 -15.406 1 55.75 106 ARG A N 1
ATOM 834 C CA . ARG A 1 106 ? 51.656 36 -16.438 1 55.75 106 ARG A CA 1
ATOM 835 C C . ARG A 1 106 ? 52.688 35.031 -15.906 1 55.75 106 ARG A C 1
ATOM 837 O O . ARG A 1 106 ? 53.25 35.25 -14.836 1 55.75 106 ARG A O 1
ATOM 844 N N . PRO A 1 107 ? 52.594 33.812 -16.359 1 53.16 107 PRO A N 1
ATOM 845 C CA . PRO A 1 107 ? 53.531 32.844 -15.891 1 53.16 107 PRO A CA 1
ATOM 846 C C . PRO A 1 107 ? 54.969 33.375 -15.789 1 53.16 107 PRO A C 1
ATOM 848 O O . PRO A 1 107 ? 55.344 34.25 -16.578 1 53.16 107 PRO A O 1
ATOM 851 N N . ALA A 1 108 ? 55.5 33.438 -14.664 1 54.81 108 ALA A N 1
ATOM 852 C CA . ALA A 1 108 ? 56.875 33.906 -14.438 1 54.81 108 ALA A CA 1
ATOM 853 C C . ALA A 1 108 ? 57.812 33.312 -15.477 1 54.81 108 ALA A C 1
ATOM 855 O O . ALA A 1 108 ? 57.656 32.188 -15.922 1 54.81 108 ALA A O 1
ATOM 856 N N . PRO A 1 109 ? 58.5 34.188 -16.281 1 55.91 109 PRO A N 1
ATOM 857 C CA . PRO A 1 109 ? 59.469 33.75 -17.281 1 55.91 109 PRO A CA 1
ATOM 858 C C . PRO A 1 109 ? 60.406 32.688 -16.766 1 55.91 109 PRO A C 1
ATOM 860 O O . PRO A 1 109 ? 60.875 32.781 -15.633 1 55.91 109 PRO A O 1
ATOM 863 N N . GLN A 1 110 ? 60.344 31.375 -17.281 1 41.75 110 GLN A N 1
ATOM 864 C CA . GLN A 1 110 ? 61.531 30.547 -17.031 1 41.75 110 GLN A CA 1
ATOM 865 C C . GLN A 1 110 ? 62.781 31.156 -17.641 1 41.75 110 GLN A C 1
ATOM 867 O O . GLN A 1 110 ? 62.719 31.781 -18.703 1 41.75 110 GLN A O 1
ATOM 872 N N . MET B 1 1 ? -16.281 18.594 -8.359 1 36.41 1 MET B N 1
ATOM 873 C CA . MET B 1 1 ? -15.93 17.422 -7.551 1 36.41 1 MET B CA 1
ATOM 874 C C . MET B 1 1 ? -15.188 17.844 -6.285 1 36.41 1 MET B C 1
ATOM 876 O O . MET B 1 1 ? -14.164 18.531 -6.355 1 36.41 1 MET B O 1
ATOM 880 N N . SER B 1 2 ? -15.773 18.016 -5.219 1 49.47 2 SER B N 1
ATOM 881 C CA . SER B 1 2 ? -15.297 18.719 -4.027 1 49.47 2 SER B CA 1
ATOM 882 C C . SER B 1 2 ? -13.883 18.281 -3.662 1 49.47 2 SER B C 1
ATOM 884 O O . SER B 1 2 ? -13.578 17.078 -3.676 1 49.47 2 SER B O 1
ATOM 886 N N . SER B 1 3 ? -12.836 19.031 -3.926 1 61.88 3 SER B N 1
ATOM 887 C CA . SER B 1 3 ? -11.414 18.781 -3.68 1 61.88 3 SER B CA 1
ATOM 888 C C . SER B 1 3 ? -11.188 18.266 -2.262 1 61.88 3 SER B C 1
ATOM 890 O O . SER B 1 3 ? -11.422 18.984 -1.29 1 61.88 3 SER B O 1
ATOM 892 N N . SER B 1 4 ? -11.375 16.922 -1.975 1 77.38 4 SER B N 1
ATOM 893 C CA . SER B 1 4 ? -11.203 16.391 -0.627 1 77.38 4 SER B CA 1
ATOM 894 C C . SER B 1 4 ? -9.867 16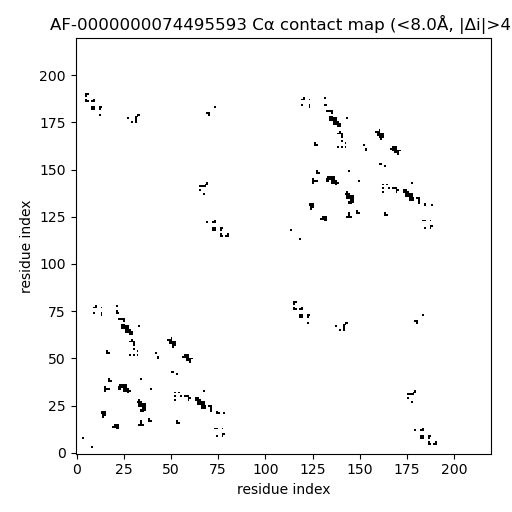.797 -0.031 1 77.38 4 SER B C 1
ATOM 896 O O . SER B 1 4 ? -8.891 16.984 -0.759 1 77.38 4 SER B O 1
ATOM 898 N N . ASP B 1 5 ? -9.93 17.266 1.174 1 91 5 ASP B N 1
ATOM 899 C CA . ASP B 1 5 ? -8.75 17.562 1.989 1 91 5 ASP B CA 1
ATOM 900 C C . ASP B 1 5 ? -7.773 16.391 1.988 1 91 5 ASP B C 1
ATOM 902 O O . ASP B 1 5 ? -8.133 15.266 2.348 1 91 5 ASP B O 1
ATOM 906 N N . PRO B 1 6 ? -6.629 16.703 1.444 1 94.06 6 PRO B N 1
ATOM 907 C CA . PRO B 1 6 ? -5.648 15.609 1.38 1 94.06 6 PRO B CA 1
ATOM 908 C C . PRO B 1 6 ? -5.438 14.93 2.729 1 94.06 6 PRO B C 1
ATOM 910 O O . PRO B 1 6 ? -5.172 13.727 2.779 1 94.06 6 PRO B O 1
ATOM 913 N N . LEU B 1 7 ? -5.469 15.656 3.76 1 93.38 7 LEU B N 1
ATOM 914 C CA . LEU B 1 7 ? -5.316 15.047 5.078 1 93.38 7 LEU B CA 1
ATOM 915 C C . LEU B 1 7 ? -6.465 14.094 5.371 1 93.38 7 LEU B C 1
ATOM 917 O O . LEU B 1 7 ? -6.258 13.031 5.969 1 93.38 7 LEU B O 1
ATOM 921 N N . GLU B 1 8 ? -7.656 14.492 5.027 1 94.31 8 GLU B N 1
ATOM 922 C CA . GLU B 1 8 ? -8.805 13.609 5.195 1 94.31 8 GLU B CA 1
ATOM 923 C C . GLU B 1 8 ? -8.656 12.352 4.348 1 94.31 8 GLU B C 1
ATOM 925 O O . GLU B 1 8 ? -8.977 11.25 4.801 1 94.31 8 GLU B O 1
ATOM 930 N N . THR B 1 9 ? -8.234 12.492 3.186 1 95.38 9 THR B N 1
ATOM 931 C CA . THR B 1 9 ? -8 11.344 2.318 1 95.38 9 THR B CA 1
ATOM 932 C C . THR B 1 9 ? -6.988 10.391 2.943 1 95.38 9 THR B C 1
ATOM 934 O O . THR B 1 9 ? -7.172 9.172 2.912 1 95.38 9 THR B O 1
ATOM 937 N N . LEU B 1 10 ? -5.887 10.906 3.486 1 96.19 10 LEU B N 1
ATOM 938 C CA . LEU B 1 10 ? -4.895 10.078 4.164 1 96.19 10 LEU B CA 1
ATOM 939 C C . LEU B 1 10 ? -5.531 9.281 5.297 1 96.19 10 LEU B C 1
ATOM 941 O O . LEU B 1 10 ? -5.281 8.08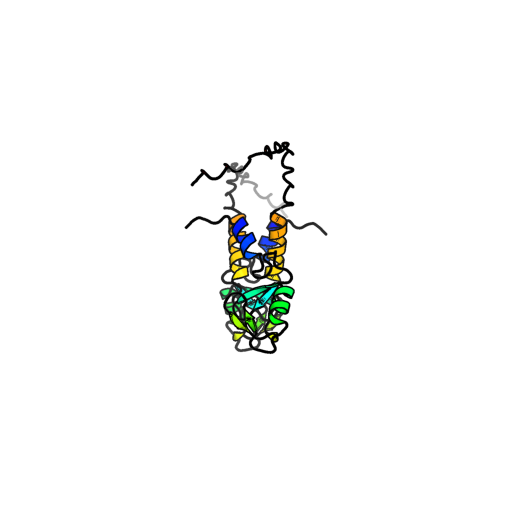6 5.441 1 96.19 10 LEU B O 1
ATOM 945 N N . ARG B 1 11 ? -6.391 9.977 6.004 1 95.44 11 ARG B N 1
ATOM 946 C CA . ARG B 1 11 ? -7.031 9.328 7.145 1 95.44 11 ARG B CA 1
ATOM 947 C C . ARG B 1 11 ? -7.941 8.195 6.684 1 95.44 11 ARG B C 1
ATOM 949 O O . ARG B 1 11 ? -7.918 7.102 7.25 1 95.44 11 ARG B O 1
ATOM 956 N N . VAL B 1 12 ? -8.711 8.422 5.727 1 97 12 VAL B N 1
ATOM 957 C CA . VAL B 1 12 ? -9.648 7.43 5.215 1 97 12 VAL B CA 1
ATOM 958 C C . VAL B 1 12 ? -8.883 6.238 4.648 1 97 12 VAL B C 1
ATOM 960 O O . VAL B 1 12 ? -9.188 5.086 4.961 1 97 12 VAL B O 1
ATOM 963 N N . GLU B 1 13 ? -7.879 6.531 3.863 1 98 13 GLU B N 1
ATOM 964 C CA . GLU B 1 13 ? -7.121 5.469 3.209 1 98 13 GLU B CA 1
ATOM 965 C C . GLU B 1 13 ? -6.27 4.699 4.215 1 98 13 GLU B C 1
ATOM 967 O O . GLU B 1 13 ? -5.902 3.547 3.971 1 98 13 GLU B O 1
ATOM 972 N N . ALA B 1 14 ? -5.957 5.297 5.34 1 98.38 14 ALA B N 1
ATOM 973 C CA . ALA B 1 14 ? -5.121 4.676 6.367 1 98.38 14 ALA B CA 1
ATOM 974 C C . ALA B 1 14 ? -5.945 3.773 7.277 1 98.38 14 ALA B C 1
ATOM 976 O O . ALA B 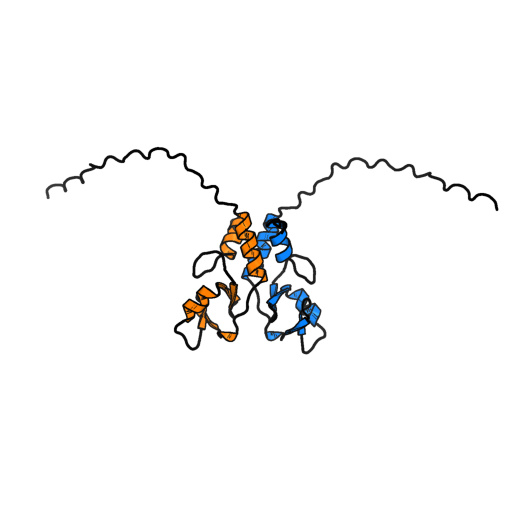1 14 ? -5.395 3.082 8.141 1 98.38 14 ALA B O 1
ATOM 977 N N . SER B 1 15 ? -7.223 3.701 7.047 1 98.69 15 SER B N 1
ATOM 978 C CA . SER B 1 15 ? -8.094 2.994 7.977 1 98.69 15 SER B CA 1
ATOM 979 C C . SER B 1 15 ? -8.414 1.589 7.48 1 98.69 15 SER B C 1
ATOM 981 O O . SER B 1 15 ? -8.523 1.361 6.273 1 98.69 15 SER B O 1
ATOM 983 N N . CYS B 1 16 ? -8.594 0.731 8.383 1 98.88 16 CYS B N 1
ATOM 984 C CA . CYS B 1 16 ? -9.047 -0.628 8.125 1 98.88 16 CYS B CA 1
ATOM 985 C C . CYS B 1 16 ? -10.57 -0.672 7.977 1 98.88 16 CYS B C 1
ATOM 987 O O . CYS B 1 16 ? -11.289 -0.18 8.844 1 98.88 16 CYS B O 1
ATOM 989 N N . SER B 1 17 ? -11.047 -1.391 7.023 1 98.69 17 SER B N 1
ATOM 990 C CA . SER B 1 17 ? -12.477 -1.415 6.738 1 98.69 17 SER B CA 1
ATOM 991 C C . SER B 1 17 ? -13.227 -2.305 7.727 1 98.69 17 SER B C 1
ATOM 993 O O . SER B 1 17 ? -14.453 -2.309 7.762 1 98.69 17 SER B O 1
ATOM 995 N N . VAL B 1 18 ? -12.523 -2.977 8.508 1 98.88 18 VAL B N 1
ATOM 996 C CA . VAL B 1 18 ? -13.141 -3.918 9.438 1 98.88 18 VAL B CA 1
ATOM 997 C C . VAL B 1 18 ? -13.219 -3.299 10.828 1 98.88 18 VAL B C 1
ATOM 999 O O . VAL B 1 18 ? -14.289 -3.254 11.438 1 98.88 18 VAL B O 1
ATOM 1002 N N . CYS B 1 19 ? -12.203 -2.787 11.32 1 98.81 19 CYS B N 1
ATOM 1003 C CA . CYS B 1 19 ? -12.18 -2.271 12.688 1 98.81 19 CYS B CA 1
ATOM 1004 C C . CYS B 1 19 ? -12.297 -0.752 12.703 1 98.81 19 CYS B C 1
ATOM 1006 O O . CYS B 1 19 ? -12.445 -0.146 13.766 1 98.81 19 CYS B O 1
ATOM 1008 N N . LEU B 1 20 ? -12.109 -0.097 11.633 1 98.12 20 LEU B N 1
ATOM 1009 C CA . LEU B 1 20 ? -12.273 1.336 11.406 1 98.12 20 LEU B CA 1
ATOM 1010 C C . LEU B 1 20 ? -11.172 2.123 12.109 1 98.12 20 LEU B C 1
ATOM 1012 O O . LEU B 1 20 ? -11.258 3.348 12.227 1 98.12 20 LEU B O 1
ATOM 1016 N N . GLY B 1 21 ? -10.102 1.451 12.539 1 98.44 21 GLY B N 1
ATOM 1017 C CA . GLY B 1 21 ? -8.891 2.086 13.031 1 98.44 21 GLY B CA 1
ATOM 1018 C C . GLY B 1 21 ? -7.781 2.145 11.992 1 98.44 21 GLY B C 1
ATOM 1019 O O . GLY B 1 21 ? -7.945 1.644 10.875 1 98.44 21 GLY B O 1
ATOM 1020 N N . TYR B 1 22 ? -6.664 2.791 12.469 1 98.5 22 TYR B N 1
ATOM 1021 C CA . TYR B 1 22 ? -5.504 2.766 11.586 1 98.5 22 TYR B CA 1
ATOM 1022 C C . TYR B 1 22 ? -5.031 1.335 11.344 1 98.5 22 TYR B C 1
ATOM 1024 O O . TYR B 1 22 ? -4.93 0.544 12.289 1 98.5 22 TYR B O 1
ATOM 1032 N N . LEU B 1 23 ? -4.758 1.122 10.086 1 98.88 23 LEU B N 1
ATOM 1033 C CA . LEU B 1 23 ? -4.281 -0.206 9.719 1 98.88 23 LEU B CA 1
ATOM 1034 C C . LEU B 1 23 ? -3.086 -0.615 10.57 1 98.88 23 LEU B C 1
ATOM 1036 O O . LEU B 1 23 ? -2.146 0.163 10.742 1 98.88 23 LEU B O 1
ATOM 1040 N N . ARG B 1 24 ? -3.166 -1.775 11.086 1 98.88 24 ARG B N 1
ATOM 1041 C CA . ARG B 1 24 ? -2.045 -2.379 11.797 1 98.88 24 ARG B CA 1
ATOM 1042 C C . ARG B 1 24 ? -1.581 -3.658 11.109 1 98.88 24 ARG B C 1
ATOM 1044 O O . ARG B 1 24 ? -2.361 -4.598 10.945 1 98.88 24 ARG B O 1
ATOM 1051 N N . ASP B 1 25 ? -0.318 -3.676 10.773 1 98.88 25 ASP B N 1
ATOM 1052 C CA . ASP B 1 25 ? 0.234 -4.812 10.047 1 98.88 25 ASP B CA 1
ATOM 1053 C C . ASP B 1 25 ? -0.634 -5.164 8.836 1 98.88 25 ASP B C 1
ATOM 1055 O O . ASP B 1 25 ? -1.154 -6.277 8.742 1 98.88 25 ASP B O 1
ATOM 1059 N N . PRO B 1 26 ? -0.739 -4.254 7.965 1 98.94 26 PRO B N 1
ATOM 1060 C CA . PRO B 1 26 ? -1.673 -4.469 6.855 1 98.94 26 PRO B CA 1
ATOM 1061 C C . PRO B 1 26 ? -1.235 -5.598 5.926 1 98.94 26 PRO B C 1
ATOM 1063 O O . PRO B 1 26 ? -0.041 -5.754 5.656 1 98.94 26 PRO B O 1
ATOM 1066 N N . VAL B 1 27 ? -2.211 -6.352 5.445 1 98.94 27 VAL B N 1
ATOM 1067 C CA . VAL B 1 27 ? -2.004 -7.41 4.461 1 98.94 27 VAL B CA 1
ATOM 1068 C C . VAL B 1 27 ? -2.918 -7.188 3.26 1 98.94 27 VAL B C 1
ATOM 1070 O O . VAL B 1 27 ? -4.059 -6.738 3.412 1 98.94 27 VAL B O 1
ATOM 1073 N N . LEU B 1 28 ? -2.395 -7.445 2.146 1 98.94 28 LEU B N 1
ATOM 1074 C CA . LEU B 1 28 ? -3.086 -7.27 0.875 1 98.94 28 LEU B CA 1
ATOM 1075 C C . LEU B 1 28 ? -3.697 -8.586 0.404 1 98.94 28 LEU B C 1
ATOM 1077 O O . LEU B 1 28 ? -3.006 -9.602 0.331 1 98.94 28 LEU B O 1
ATOM 1081 N N . LEU B 1 29 ? -4.953 -8.555 0.111 1 98.56 29 LEU B N 1
ATOM 1082 C CA . LEU B 1 29 ? -5.648 -9.695 -0.475 1 98.56 29 LEU B CA 1
ATOM 1083 C C . LEU B 1 29 ? -5.477 -9.719 -1.99 1 98.56 29 LEU B C 1
ATOM 1085 O O . LEU B 1 29 ? -5.004 -8.742 -2.58 1 98.56 29 LEU B O 1
ATOM 1089 N N . GLU B 1 30 ? -5.926 -10.828 -2.604 1 97.31 30 GLU B N 1
ATOM 1090 C CA . GLU B 1 30 ? -5.793 -10.984 -4.051 1 97.31 30 GLU B CA 1
ATOM 1091 C C . GLU B 1 30 ? -6.688 -9.992 -4.789 1 97.31 30 GLU B C 1
ATOM 1093 O O . GLU B 1 30 ? -6.375 -9.586 -5.914 1 97.31 30 GLU B O 1
ATOM 1098 N N . CYS B 1 31 ? -7.766 -9.555 -4.117 1 97.88 31 CYS B N 1
ATOM 1099 C CA . CYS B 1 31 ? -8.711 -8.633 -4.738 1 97.88 31 CYS B CA 1
ATOM 1100 C C . CYS B 1 31 ? -8.18 -7.207 -4.719 1 97.88 31 CYS B C 1
ATOM 1102 O O . CYS B 1 31 ? -8.727 -6.324 -5.379 1 97.88 31 CYS B O 1
ATOM 1104 N N . GLY B 1 32 ? -7.148 -7.023 -3.855 1 98.25 32 GLY B N 1
ATOM 1105 C CA . GLY B 1 32 ? -6.555 -5.695 -3.816 1 98.25 32 GLY B CA 1
ATOM 1106 C C . GLY B 1 32 ? -6.898 -4.922 -2.559 1 98.25 32 GLY B C 1
ATOM 1107 O O . GLY B 1 32 ? -6.328 -3.859 -2.301 1 98.25 32 GLY B O 1
ATOM 1108 N N . HIS B 1 33 ? -7.691 -5.426 -1.692 1 98.69 33 HIS B N 1
ATOM 1109 C CA . HIS B 1 33 ? -8.031 -4.742 -0.45 1 98.69 33 HIS B CA 1
ATOM 1110 C C . HIS B 1 33 ? -7.062 -5.121 0.668 1 98.69 33 HIS B C 1
ATOM 1112 O O . HIS B 1 33 ? -6.613 -6.266 0.747 1 98.69 33 HIS B O 1
ATOM 1118 N N . ASN B 1 34 ? -6.789 -4.125 1.514 1 98.94 34 ASN B N 1
ATOM 1119 C CA . ASN B 1 34 ? -5.941 -4.336 2.684 1 98.94 34 ASN B CA 1
ATOM 1120 C C . ASN B 1 34 ? -6.762 -4.352 3.971 1 98.94 34 ASN B C 1
ATOM 1122 O O . ASN B 1 34 ? -7.746 -3.623 4.094 1 98.94 34 ASN B O 1
ATOM 1126 N N . PHE B 1 35 ? -6.309 -5.102 4.914 1 98.94 35 PHE B N 1
ATOM 1127 C CA . PHE B 1 35 ? -6.859 -5.172 6.262 1 98.94 35 PHE B CA 1
ATOM 1128 C C . PHE B 1 35 ? -5.746 -5.348 7.289 1 98.94 35 PHE B C 1
ATOM 1130 O O . PHE B 1 35 ? -4.641 -5.773 6.953 1 98.94 35 PHE B O 1
ATOM 1137 N N . CYS B 1 36 ? -6.086 -4.949 8.492 1 98.94 36 CYS B N 1
ATOM 1138 C CA . CYS B 1 36 ? -5.211 -5.465 9.539 1 98.94 36 CYS B CA 1
ATOM 1139 C C . CYS B 1 36 ? -5.078 -6.98 9.445 1 98.94 36 CYS B C 1
ATOM 1141 O O . CYS B 1 36 ? -6.059 -7.676 9.195 1 98.94 36 CYS B O 1
ATOM 1143 N N . ARG B 1 37 ? -3.912 -7.418 9.758 1 98.94 37 ARG B N 1
ATOM 1144 C CA . ARG B 1 37 ? -3.729 -8.867 9.773 1 98.94 37 ARG B CA 1
ATOM 1145 C C . ARG B 1 37 ? -4.68 -9.523 10.766 1 98.94 37 ARG B C 1
ATOM 1147 O O . ARG B 1 37 ? -5.32 -10.531 10.453 1 98.94 37 ARG B O 1
ATOM 1154 N N . SER B 1 38 ? -4.812 -8.992 11.883 1 98.94 38 SER B N 1
ATOM 1155 C CA . SER B 1 38 ? -5.668 -9.578 12.906 1 98.94 38 SER B CA 1
ATOM 1156 C C . SER B 1 38 ? -7.137 -9.539 12.492 1 98.94 38 SER B C 1
ATOM 1158 O O . SER B 1 38 ? -7.891 -10.477 12.766 1 98.94 38 SER B O 1
ATOM 1160 N N . CYS B 1 39 ? -7.543 -8.484 11.828 1 98.94 39 CYS B N 1
ATOM 1161 C CA . CYS B 1 39 ? -8.93 -8.344 11.406 1 98.94 39 CYS B CA 1
ATOM 1162 C C . CYS B 1 39 ? -9.305 -9.414 10.383 1 98.94 39 CYS B C 1
ATOM 1164 O O . CYS B 1 39 ? -10.328 -10.078 10.523 1 98.94 39 CYS B O 1
ATOM 1166 N N . ILE B 1 40 ? -8.492 -9.625 9.43 1 98.88 40 ILE B N 1
ATOM 1167 C CA . ILE B 1 40 ? -8.852 -10.57 8.383 1 98.88 40 ILE B CA 1
ATOM 1168 C C . ILE B 1 40 ? -8.758 -12 8.922 1 98.88 40 ILE B C 1
ATOM 1170 O O . ILE B 1 40 ? -9.555 -12.859 8.547 1 98.88 40 ILE B O 1
ATOM 1174 N N . THR B 1 41 ? -7.801 -12.203 9.758 1 98.75 41 THR B N 1
ATOM 1175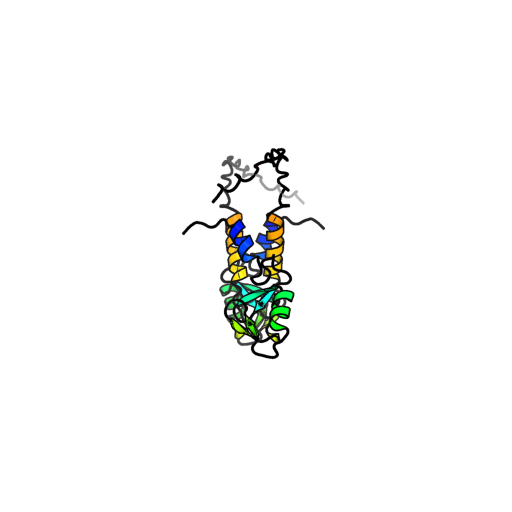 C CA . THR B 1 41 ? -7.672 -13.523 10.367 1 98.75 41 THR B CA 1
ATOM 1176 C C . THR B 1 41 ? -8.914 -13.867 11.188 1 98.75 41 THR B C 1
ATOM 1178 O O . THR B 1 41 ? -9.43 -14.977 11.102 1 98.75 41 THR B O 1
ATOM 1181 N N . ARG B 1 42 ? -9.422 -12.969 11.898 1 98.69 42 ARG B N 1
ATOM 1182 C CA . ARG B 1 42 ? -10.633 -13.172 12.68 1 98.69 42 ARG B CA 1
ATOM 1183 C C . ARG B 1 42 ? -11.852 -13.344 11.781 1 98.69 42 ARG B C 1
ATOM 1185 O O . ARG B 1 42 ? -12.711 -14.188 12.039 1 98.69 42 ARG B O 1
ATOM 1192 N N . TRP B 1 43 ? -11.945 -12.523 10.812 1 98.5 43 TRP B N 1
ATOM 1193 C CA . TRP B 1 43 ? -13.047 -12.57 9.859 1 98.5 43 TRP B CA 1
ATOM 1194 C C . TRP B 1 43 ? -13.164 -13.953 9.227 1 98.5 43 TRP B C 1
ATOM 1196 O O . TRP B 1 43 ? -14.266 -14.445 8.984 1 98.5 43 TRP B O 1
ATOM 1206 N N . TRP B 1 44 ? -12.016 -14.602 9.07 1 98.5 44 TRP B N 1
ATOM 1207 C CA . TRP B 1 44 ? -11.938 -15.875 8.359 1 98.5 44 TRP B CA 1
ATOM 1208 C C . TRP B 1 44 ? -11.867 -17.047 9.336 1 98.5 44 TRP B C 1
ATOM 1210 O O . TRP B 1 44 ? -11.711 -18.188 8.93 1 98.5 44 TRP B O 1
ATOM 1220 N N . ALA B 1 45 ? -11.922 -16.844 10.641 1 98.06 45 ALA B N 1
ATOM 1221 C CA . ALA B 1 45 ? -11.539 -17.781 11.695 1 98.06 45 ALA B CA 1
ATOM 1222 C C . ALA B 1 45 ? -12.281 -19.109 11.562 1 98.06 45 ALA B C 1
ATOM 1224 O O . ALA B 1 45 ? -11.727 -20.172 11.844 1 98.06 45 ALA B O 1
ATOM 1225 N N . GLU B 1 46 ? -13.438 -19.156 10.922 1 97.38 46 GLU B N 1
ATOM 1226 C CA . GLU B 1 46 ? -14.242 -20.375 10.914 1 97.38 46 GLU B CA 1
ATOM 1227 C C . GLU B 1 46 ? -14.297 -20.984 9.516 1 97.38 46 GLU B C 1
ATOM 1229 O O . GLU B 1 46 ? -15 -21.984 9.297 1 97.38 46 GLU B O 1
ATOM 1234 N N . LEU B 1 47 ? -13.594 -20.453 8.688 1 97.19 47 LEU B N 1
ATOM 1235 C CA . LEU B 1 47 ? -13.617 -20.922 7.312 1 97.19 47 LEU B CA 1
ATOM 1236 C C . LEU B 1 47 ? -12.438 -21.844 7.039 1 97.19 47 LEU B C 1
ATOM 1238 O O . LEU B 1 47 ? -11.352 -21.656 7.594 1 97.19 47 LEU B O 1
ATOM 1242 N N . SER B 1 48 ? -12.672 -22.766 6.148 1 96.06 48 SER B N 1
ATOM 1243 C CA . SER B 1 48 ? -11.594 -23.672 5.734 1 96.06 48 SER B CA 1
ATOM 1244 C C . SER B 1 48 ? -11.164 -23.391 4.301 1 96.06 48 SER B C 1
ATOM 1246 O O . SER B 1 48 ? -10.07 -23.781 3.887 1 96.06 48 SER B O 1
ATOM 1248 N N . ARG B 1 49 ? -12.086 -22.828 3.508 1 94.62 49 ARG B N 1
ATOM 1249 C CA . ARG B 1 49 ? -11.812 -22.484 2.119 1 94.62 49 ARG B CA 1
ATOM 1250 C C . ARG B 1 49 ? -12.641 -21.266 1.692 1 94.62 49 ARG B C 1
ATOM 1252 O O . ARG B 1 49 ? -13.5 -20.797 2.445 1 94.62 49 ARG B O 1
ATOM 1259 N N . ASP B 1 50 ? -12.312 -20.781 0.455 1 93.62 50 ASP B N 1
ATOM 1260 C CA . ASP B 1 50 ? -13.078 -19.672 -0.102 1 93.62 50 ASP B CA 1
ATOM 1261 C C . ASP B 1 50 ? -13.141 -18.5 0.876 1 93.62 50 ASP B C 1
ATOM 1263 O O . ASP B 1 50 ? -14.219 -18.172 1.382 1 93.62 50 ASP B O 1
ATOM 1267 N N . PHE B 1 51 ? -12.094 -17.875 1.077 1 98.44 51 PHE B N 1
ATOM 1268 C CA . PHE B 1 51 ? -11.945 -16.797 2.041 1 98.44 51 PHE B CA 1
ATOM 1269 C C . PHE B 1 51 ? -12.352 -15.461 1.427 1 98.44 51 PHE B C 1
ATOM 1271 O O . PHE B 1 51 ? -11.547 -14.82 0.743 1 98.44 51 PHE B O 1
ATOM 1278 N N . PRO B 1 52 ? -13.523 -14.961 1.732 1 98.75 52 PRO B N 1
ATOM 1279 C CA . PRO B 1 52 ? -14.047 -13.773 1.054 1 98.75 52 PRO B CA 1
ATOM 1280 C C . PRO B 1 52 ? -13.508 -12.477 1.647 1 98.75 52 PRO B C 1
ATOM 1282 O O . PRO B 1 52 ? -13.312 -12.383 2.861 1 98.75 52 PRO B O 1
ATOM 1285 N N . CYS B 1 53 ? -13.289 -11.594 0.823 1 98.88 53 CYS B N 1
ATOM 1286 C CA . CYS B 1 53 ? -12.977 -10.234 1.233 1 98.88 53 CYS B CA 1
ATOM 1287 C C . CYS B 1 53 ? -14.164 -9.586 1.927 1 98.88 53 CYS B C 1
ATOM 1289 O O . CYS B 1 53 ? -15.281 -9.602 1.399 1 98.88 53 CYS B O 1
ATOM 1291 N N . PRO B 1 54 ? -14 -8.867 3 1 98.81 54 PRO B N 1
ATOM 1292 C CA . PRO B 1 54 ? -15.102 -8.203 3.705 1 98.81 54 PRO B CA 1
ATOM 1293 C C . PRO B 1 54 ? -15.719 -7.062 2.896 1 98.81 54 PRO B C 1
ATOM 1295 O O . PRO B 1 54 ? -16.844 -6.648 3.166 1 98.81 54 PRO B O 1
ATOM 1298 N N . VAL B 1 55 ? -14.984 -6.633 1.979 1 98.81 55 VAL B N 1
ATOM 1299 C CA . VAL B 1 55 ? -15.445 -5.453 1.258 1 98.81 55 VAL B CA 1
ATOM 1300 C C . VAL B 1 55 ? -16.141 -5.871 -0.036 1 98.81 55 VAL B C 1
ATOM 1302 O O . VAL B 1 55 ? -17.312 -5.555 -0.249 1 98.81 55 VAL B O 1
ATOM 1305 N N . CYS B 1 56 ? -15.578 -6.688 -0.866 1 98.62 56 CYS B N 1
ATOM 1306 C CA . CYS B 1 56 ? -16.094 -6.941 -2.205 1 98.62 56 CYS B CA 1
ATOM 1307 C C . CYS B 1 56 ? -16.562 -8.383 -2.348 1 98.62 56 CYS B C 1
ATOM 1309 O O . CYS B 1 56 ? -17.109 -8.766 -3.385 1 98.62 56 CYS B O 1
ATOM 1311 N N . ARG B 1 57 ? -16.203 -9.234 -1.48 1 98.5 57 ARG B N 1
ATOM 1312 C CA . ARG B 1 57 ? -16.672 -10.609 -1.333 1 98.5 57 ARG B CA 1
ATOM 1313 C C . ARG B 1 57 ? -15.938 -11.539 -2.295 1 98.5 57 ARG B C 1
ATOM 1315 O O . ARG B 1 57 ? -16.219 -12.742 -2.34 1 98.5 57 ARG B O 1
ATOM 1322 N N . LYS B 1 58 ? -15.047 -11.047 -3.062 1 98.56 58 LYS B N 1
ATOM 1323 C CA . LYS B 1 58 ? -14.219 -11.938 -3.871 1 98.56 58 LYS B CA 1
ATOM 1324 C C . LYS B 1 58 ? -13.391 -12.867 -2.988 1 98.56 58 LYS B C 1
ATOM 1326 O O . LYS B 1 58 ? -12.836 -12.43 -1.976 1 98.56 58 LYS B O 1
ATOM 1331 N N . THR B 1 59 ? -13.242 -14.109 -3.363 1 98.38 59 THR B N 1
ATOM 1332 C CA . THR B 1 59 ? -12.547 -15.094 -2.543 1 98.38 59 THR B CA 1
ATOM 1333 C C . THR B 1 59 ? -11.047 -15.07 -2.812 1 98.38 59 THR B C 1
ATOM 1335 O O . THR B 1 59 ? -10.617 -14.789 -3.934 1 98.38 59 THR B O 1
ATOM 1338 N N . SER B 1 60 ? -10.344 -15.328 -1.791 1 97.62 60 SER B N 1
ATOM 1339 C CA . SER B 1 60 ? -8.891 -15.43 -1.85 1 97.62 60 SER B CA 1
ATOM 1340 C C . SER B 1 60 ? -8.398 -16.688 -1.121 1 97.62 60 SER B C 1
ATOM 1342 O O . SER B 1 60 ? -9.188 -17.391 -0.503 1 97.62 60 SER B O 1
ATOM 1344 N N . ARG B 1 61 ? -7.207 -16.984 -1.408 1 96.88 61 ARG B N 1
ATOM 1345 C CA . ARG B 1 61 ? -6.543 -18.016 -0.61 1 96.88 61 ARG B CA 1
ATOM 1346 C C . ARG B 1 61 ? -5.84 -17.406 0.596 1 96.88 61 ARG B C 1
ATOM 1348 O O . ARG B 1 61 ? -5.25 -16.328 0.496 1 96.88 61 ARG B O 1
ATOM 1355 N N . ARG B 1 62 ? -5.809 -18.094 1.675 1 96.88 62 ARG B N 1
ATOM 1356 C CA . ARG B 1 62 ? -5.141 -17.625 2.883 1 96.88 62 ARG B CA 1
ATOM 1357 C C . ARG B 1 62 ? -3.641 -17.469 2.656 1 96.88 62 ARG B C 1
ATOM 1359 O O . ARG B 1 62 ? -3.02 -16.531 3.162 1 96.88 62 ARG B O 1
ATOM 1366 N N . ARG B 1 63 ? -3.092 -18.344 1.892 1 95.94 63 ARG B N 1
ATOM 1367 C CA . ARG B 1 63 ? -1.651 -18.359 1.653 1 95.94 63 ARG B CA 1
ATOM 1368 C C . ARG B 1 63 ? -1.236 -17.234 0.711 1 95.94 63 ARG B C 1
ATOM 1370 O O . ARG B 1 63 ? -0.045 -16.969 0.549 1 95.94 63 ARG B O 1
ATOM 1377 N N . ALA B 1 64 ? -2.184 -16.625 0.147 1 96.88 64 ALA B N 1
ATOM 1378 C CA . ALA B 1 64 ? -1.88 -15.602 -0.844 1 96.88 64 ALA B CA 1
ATOM 1379 C C . ALA B 1 64 ? -1.836 -14.219 -0.203 1 96.88 64 ALA B C 1
ATOM 1381 O O . ALA B 1 64 ? -1.541 -13.227 -0.873 1 96.88 64 ALA B O 1
ATOM 1382 N N . LEU B 1 65 ? -2.068 -14.164 1.134 1 98.19 65 LEU B N 1
ATOM 1383 C CA . LEU B 1 65 ? -1.946 -12.883 1.827 1 98.19 65 LEU B CA 1
ATOM 1384 C C . LEU B 1 65 ? -0.512 -12.367 1.771 1 98.19 65 LEU B C 1
ATOM 1386 O O . LEU B 1 65 ? 0.432 -13.117 2.037 1 98.19 65 LEU B O 1
ATOM 1390 N N . ARG B 1 66 ? -0.399 -11.086 1.436 1 98.5 66 ARG B N 1
ATOM 1391 C CA . ARG B 1 66 ? 0.937 -10.508 1.382 1 98.5 66 ARG B CA 1
ATOM 1392 C C . ARG B 1 66 ? 1.048 -9.305 2.318 1 98.5 66 ARG B C 1
ATOM 1394 O O . ARG B 1 66 ? 0.197 -8.414 2.295 1 98.5 66 ARG B O 1
ATOM 1401 N N . PRO B 1 67 ? 2.076 -9.234 3.105 1 98.62 67 PRO B N 1
ATOM 1402 C CA . PRO B 1 67 ? 2.307 -8.016 3.895 1 98.62 67 PRO B CA 1
ATOM 1403 C C . PRO B 1 67 ? 2.512 -6.781 3.025 1 98.62 67 PRO B C 1
ATOM 1405 O O . PRO B 1 67 ? 3.176 -6.852 1.988 1 98.62 67 PRO B O 1
ATOM 1408 N N . ASN B 1 68 ? 1.892 -5.703 3.316 1 98.88 68 ASN B N 1
ATOM 1409 C CA . ASN B 1 68 ? 2.047 -4.43 2.621 1 98.88 68 ASN B CA 1
ATOM 1410 C C . ASN B 1 68 ? 2.805 -3.414 3.473 1 98.88 68 ASN B C 1
ATOM 1412 O O . ASN B 1 68 ? 2.199 -2.51 4.051 1 98.88 68 ASN B O 1
ATOM 1416 N N . ARG B 1 69 ? 4.051 -3.574 3.525 1 98.62 69 ARG B N 1
ATOM 1417 C CA . ARG B 1 69 ? 4.891 -2.859 4.484 1 98.62 69 ARG B CA 1
ATOM 1418 C C . ARG B 1 69 ? 4.957 -1.373 4.152 1 98.62 69 ARG B C 1
ATOM 1420 O O . ARG B 1 69 ? 4.949 -0.53 5.055 1 98.62 69 ARG B O 1
ATOM 1427 N N . GLN B 1 70 ? 5.109 -1.155 2.895 1 98.69 70 GLN B N 1
ATOM 1428 C CA . GLN B 1 70 ? 5.176 0.25 2.506 1 98.69 70 GLN B CA 1
ATOM 1429 C C . GLN B 1 70 ? 3.904 0.992 2.912 1 98.69 70 GLN B C 1
ATOM 1431 O O . GLN B 1 70 ? 3.969 2.127 3.389 1 98.69 70 GLN B O 1
ATOM 1436 N N . LEU B 1 71 ? 2.781 0.378 2.744 1 98.81 71 LEU B N 1
ATOM 1437 C CA . LEU B 1 71 ? 1.523 0.945 3.217 1 98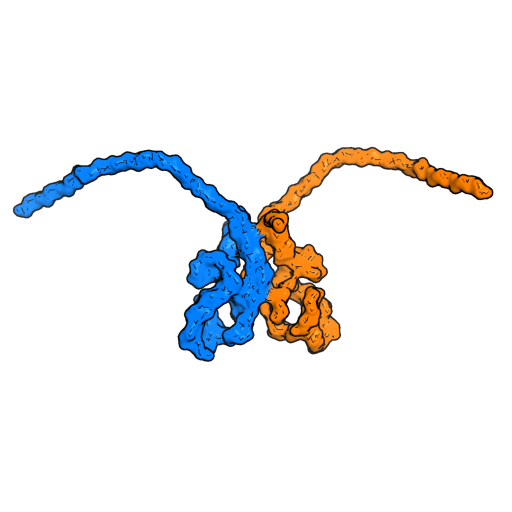.81 71 LEU B CA 1
ATOM 1438 C C . LEU B 1 71 ? 1.545 1.131 4.73 1 98.81 71 LEU B C 1
ATOM 1440 O O . LEU B 1 71 ? 1.089 2.156 5.242 1 98.81 71 LEU B O 1
ATOM 1444 N N . ALA B 1 72 ? 2.014 0.185 5.445 1 98.88 72 ALA B N 1
ATOM 1445 C CA . ALA B 1 72 ? 2.119 0.285 6.898 1 98.88 72 ALA B CA 1
ATOM 1446 C C . ALA B 1 72 ? 2.895 1.534 7.309 1 98.88 72 ALA B C 1
ATOM 1448 O O . ALA B 1 72 ? 2.484 2.256 8.219 1 98.88 72 ALA B O 1
ATOM 1449 N N . ASN B 1 73 ? 3.984 1.771 6.641 1 98.38 73 ASN B N 1
ATOM 1450 C CA . ASN B 1 73 ? 4.816 2.932 6.945 1 98.38 73 ASN B CA 1
ATOM 1451 C C . ASN B 1 73 ? 4.07 4.238 6.691 1 98.38 73 ASN B C 1
ATOM 1453 O O . ASN B 1 73 ? 4.164 5.176 7.484 1 98.38 73 ASN B O 1
ATOM 1457 N N . MET B 1 74 ? 3.396 4.262 5.605 1 98.5 74 MET B N 1
ATOM 1458 C CA . MET B 1 74 ? 2.602 5.445 5.289 1 98.5 74 MET B CA 1
ATOM 1459 C C . MET B 1 74 ? 1.526 5.68 6.344 1 98.5 74 MET B C 1
ATOM 1461 O O . MET B 1 74 ? 1.309 6.812 6.773 1 98.5 74 MET B O 1
ATOM 1465 N N . VAL B 1 75 ? 0.874 4.641 6.723 1 98.5 75 VAL B N 1
ATOM 1466 C CA . VAL B 1 75 ? -0.184 4.719 7.727 1 98.5 75 VAL B CA 1
ATOM 1467 C C . VAL B 1 75 ? 0.383 5.262 9.031 1 98.5 75 VAL B C 1
ATOM 1469 O O . VAL B 1 75 ? -0.212 6.145 9.656 1 98.5 75 VAL B O 1
ATOM 1472 N N . GLU B 1 76 ? 1.444 4.777 9.414 1 97.56 76 GLU B N 1
ATOM 1473 C CA . GLU B 1 76 ? 2.062 5.227 10.656 1 97.56 76 GLU B CA 1
ATOM 1474 C C . GLU B 1 76 ? 2.43 6.707 10.586 1 97.56 76 GLU B C 1
ATOM 1476 O O . GLU B 1 76 ? 2.223 7.449 11.547 1 97.56 76 GLU B O 1
ATOM 1481 N N . ALA B 1 77 ? 3.031 7.086 9.477 1 96.75 77 ALA B N 1
ATOM 1482 C CA . ALA B 1 77 ? 3.367 8.5 9.289 1 96.75 77 ALA B CA 1
ATOM 1483 C C . ALA B 1 77 ? 2.115 9.367 9.328 1 96.75 77 ALA B C 1
ATOM 1485 O O . ALA B 1 77 ? 2.117 10.445 9.93 1 96.75 77 ALA B O 1
ATOM 1486 N N . ALA B 1 78 ? 1.075 8.945 8.703 1 95.56 78 ALA B N 1
ATOM 1487 C CA . ALA B 1 78 ? -0.196 9.664 8.711 1 95.56 78 ALA B CA 1
ATOM 1488 C C . ALA B 1 78 ? -0.732 9.812 10.133 1 95.56 78 ALA B C 1
ATOM 1490 O O . ALA B 1 78 ? -1.247 10.867 10.508 1 95.56 78 ALA B O 1
ATOM 1491 N N . ARG B 1 79 ? -0.672 8.797 10.836 1 95.06 79 ARG B N 1
ATOM 1492 C CA . ARG B 1 79 ? -1.131 8.797 12.227 1 95.06 79 ARG B CA 1
ATOM 1493 C C . ARG B 1 79 ? -0.402 9.859 13.039 1 95.06 79 ARG B C 1
ATOM 1495 O O . ARG B 1 79 ? -1.011 10.539 13.867 1 95.06 79 ARG B O 1
ATOM 1502 N N . GLN B 1 80 ? 0.82 10.078 12.719 1 93.81 80 GLN B N 1
ATOM 1503 C CA . GLN B 1 80 ? 1.653 11.016 13.461 1 93.81 80 GLN B CA 1
ATOM 1504 C C . GLN B 1 80 ? 1.361 12.461 13.062 1 93.81 80 GLN B C 1
ATOM 1506 O O . GLN B 1 80 ? 1.644 13.391 13.82 1 93.81 80 GLN B O 1
ATOM 1511 N N . LEU B 1 81 ? 0.916 12.695 11.883 1 89.69 81 LEU B N 1
ATOM 1512 C CA . LEU B 1 81 ? 0.57 14.031 11.414 1 89.69 81 LEU B CA 1
ATOM 1513 C C . LEU B 1 81 ? -0.643 14.57 12.156 1 89.69 81 LEU B C 1
ATOM 1515 O O . LEU B 1 81 ? -0.81 15.789 12.273 1 89.69 81 LEU B O 1
ATOM 1519 N N . ARG B 1 82 ? -1.636 13.922 12.422 1 82.12 82 ARG B N 1
ATOM 1520 C CA . ARG B 1 82 ? -2.842 14.383 13.102 1 82.12 82 ARG B CA 1
ATOM 1521 C C . ARG B 1 82 ? -2.525 14.867 14.508 1 82.12 82 ARG B C 1
ATOM 1523 O O . ARG B 1 82 ? -3.238 15.719 15.055 1 82.12 82 ARG B O 1
ATOM 1530 N N . GLY B 1 83 ? -1.205 14.93 14.836 1 64.38 83 GLY B N 1
ATOM 1531 C CA . GLY B 1 83 ? -0.853 15.445 16.141 1 64.38 83 GLY B CA 1
ATOM 1532 C C . GLY B 1 83 ? -1.729 14.906 17.25 1 64.38 83 GLY B C 1
ATOM 1533 O O . GLY B 1 83 ? -2.703 14.195 17 1 64.38 83 GLY B O 1
ATOM 1534 N N . PRO B 1 84 ? -1.2 14.953 18.469 1 55.75 84 PRO B N 1
ATOM 1535 C CA . PRO B 1 84 ? -2.066 14.594 19.594 1 55.75 84 PRO B CA 1
ATOM 1536 C C . PRO B 1 84 ? -3.381 15.367 19.594 1 55.75 84 PRO B C 1
ATOM 1538 O O . PRO B 1 84 ? -3.424 16.516 19.172 1 55.75 84 PRO B O 1
ATOM 1541 N N . LYS B 1 85 ? -4.516 14.797 19.125 1 53.03 85 LYS B N 1
ATOM 1542 C CA . LYS B 1 85 ? -5.723 15.57 19.406 1 53.03 85 LYS B CA 1
ATOM 1543 C C . LYS B 1 85 ? -5.523 16.469 20.625 1 53.03 85 LYS B C 1
ATOM 1545 O O . LYS B 1 85 ? -5.141 16 21.703 1 53.03 85 LYS B O 1
ATOM 1550 N N . ARG B 1 86 ? -5.074 17.656 20.359 1 47.91 86 ARG B N 1
ATOM 1551 C CA . ARG B 1 86 ? -5.18 18.531 21.531 1 47.91 86 ARG B CA 1
ATOM 1552 C C . ARG B 1 86 ? -6.5 18.312 22.266 1 47.91 86 ARG B C 1
ATOM 1554 O O . ARG B 1 86 ? -7.559 18.234 21.625 1 47.91 86 ARG B O 1
ATOM 1561 N N . LYS B 1 87 ? -6.477 17.516 23.266 1 45.5 87 LYS B N 1
ATOM 1562 C CA . LYS B 1 87 ? -7.648 17.547 24.141 1 45.5 87 LYS B CA 1
ATOM 1563 C C . LYS B 1 87 ? -8.258 18.953 24.172 1 45.5 87 LYS B C 1
ATOM 1565 O O . LYS B 1 87 ? -7.633 19.891 24.656 1 45.5 87 LYS B O 1
ATOM 1570 N N . ALA B 1 88 ? -8.898 19.391 23.125 1 45.44 88 ALA B N 1
ATOM 1571 C CA . ALA B 1 88 ? -9.703 20.578 23.406 1 45.44 88 ALA B CA 1
ATOM 1572 C C . ALA B 1 88 ? -10.352 20.469 24.781 1 45.44 88 ALA B C 1
ATOM 1574 O O . ALA B 1 88 ? -11.18 19.578 25.031 1 45.44 88 ALA B O 1
ATOM 1575 N N . THR B 1 89 ? -9.617 20.609 25.828 1 40.97 89 THR B N 1
ATOM 1576 C CA . THR B 1 89 ? -10.312 20.891 27.078 1 40.97 89 THR B CA 1
ATOM 1577 C C . THR B 1 89 ? -11.477 21.844 26.859 1 40.97 89 THR B C 1
ATOM 1579 O O . THR B 1 89 ? -11.273 23 26.5 1 40.97 89 THR B O 1
ATOM 1582 N N . LEU B 1 90 ? -12.508 21.406 26.219 1 45.97 90 LEU B N 1
ATOM 1583 C CA . LEU B 1 90 ? -13.664 22.297 26.297 1 45.97 90 LEU B CA 1
ATOM 1584 C C . LEU B 1 90 ? -13.695 23.062 27.609 1 45.97 90 LEU B C 1
ATOM 1586 O O . LEU B 1 90 ? -13.492 22.469 28.672 1 45.97 90 LEU B O 1
ATOM 1590 N N . PRO B 1 91 ? -13.43 24.375 27.594 1 50.31 91 PRO B N 1
ATOM 1591 C CA . PRO B 1 91 ? -13.695 24.969 28.906 1 50.31 91 PRO B CA 1
ATOM 1592 C C . PRO B 1 91 ? -14.969 24.422 29.547 1 50.31 91 PRO B C 1
ATOM 1594 O O . PRO B 1 91 ? -15.93 24.094 28.844 1 50.31 91 PRO B O 1
ATOM 1597 N N . GLY B 1 92 ? -14.859 23.578 30.547 1 46.28 92 GLY B N 1
ATOM 1598 C CA . GLY B 1 92 ? -15.992 23.094 31.328 1 46.28 92 GLY B CA 1
ATOM 1599 C C . GLY B 1 92 ? -17.094 24.109 31.469 1 46.28 92 GLY B C 1
ATOM 1600 O O . GLY B 1 92 ? -16.984 25.047 32.281 1 46.28 92 GLY B O 1
ATOM 1601 N N . PHE B 1 93 ? -17.625 24.781 30.406 1 46.91 93 PHE B N 1
ATOM 1602 C CA . PHE B 1 93 ? -18.797 25.562 30.766 1 46.91 93 PHE B CA 1
ATOM 1603 C C . PHE B 1 93 ? -19.828 24.703 31.484 1 46.91 93 PHE B C 1
ATOM 1605 O O . PHE B 1 93 ? -20.094 23.562 31.078 1 46.91 93 PHE B O 1
ATOM 1612 N N . PRO B 1 94 ? -20.203 25.016 32.812 1 47.94 94 PRO B N 1
ATOM 1613 C CA . PRO B 1 94 ? -21.188 24.203 33.531 1 47.94 94 PRO B CA 1
ATOM 1614 C C . PRO B 1 94 ? -22.469 23.984 32.719 1 47.94 94 PRO B C 1
ATOM 1616 O O . PRO B 1 94 ? -23 24.922 32.125 1 47.94 94 PRO B O 1
ATOM 1619 N N . LEU B 1 95 ? -22.531 22.906 32.062 1 51.56 95 LEU B N 1
ATOM 1620 C CA . LEU B 1 95 ? -23.797 22.641 31.375 1 51.56 95 LEU B CA 1
ATOM 1621 C C . LEU B 1 95 ? -24.984 22.938 32.312 1 51.56 95 LEU B C 1
ATOM 1623 O O . LEU B 1 95 ? -24.969 22.562 33.469 1 51.56 95 LEU B O 1
ATOM 1627 N N . PRO B 1 96 ? -25.734 24 32.094 1 45.69 96 PRO B N 1
ATOM 1628 C CA . PRO B 1 96 ? -26.859 24.203 33.031 1 45.69 96 PRO B CA 1
ATOM 1629 C C . PRO B 1 96 ? -27.719 22.969 33.188 1 45.69 96 PRO B C 1
ATOM 1631 O O . PRO B 1 96 ? -27.812 22.156 32.281 1 45.69 96 PRO B O 1
ATOM 1634 N N . ARG B 1 97 ? -27.812 22.453 34.406 1 46.12 97 ARG B N 1
ATOM 1635 C CA . ARG B 1 97 ? -28.719 21.375 34.75 1 46.12 97 ARG B CA 1
ATOM 1636 C C . ARG B 1 97 ? -30.094 21.578 34.156 1 46.12 97 ARG B C 1
ATOM 1638 O O . ARG B 1 97 ? -30.688 22.641 34.312 1 46.12 97 ARG B O 1
ATOM 1645 N N . LEU B 1 98 ? -30.359 20.984 33 1 48.97 98 LEU B N 1
ATOM 1646 C CA . LEU B 1 98 ? -31.672 21.094 32.375 1 48.97 98 LEU B CA 1
ATOM 1647 C C . LEU B 1 98 ? -32.781 20.828 33.406 1 48.97 98 LEU B C 1
ATOM 1649 O O . LEU B 1 98 ? -32.656 19.922 34.219 1 48.97 98 LEU B O 1
ATOM 1653 N N . PRO B 1 99 ? -33.656 21.75 33.625 1 45.97 99 PRO B N 1
ATOM 1654 C CA . PRO B 1 99 ? -34.719 21.5 34.594 1 45.97 99 PRO B CA 1
ATOM 1655 C C . PRO B 1 99 ? -35.469 20.188 34.344 1 45.97 99 PRO B C 1
ATOM 1657 O O . PRO B 1 99 ? -35.656 19.812 33.188 1 45.97 99 PRO B O 1
ATOM 1660 N N . LYS B 1 100 ? -35.312 19.188 35.219 1 43.94 100 LYS B N 1
ATOM 1661 C CA . LYS B 1 100 ? -35.875 17.844 35.281 1 43.94 100 LYS B CA 1
ATOM 1662 C C . LYS B 1 100 ? -37.406 17.875 35.031 1 43.94 100 LYS B C 1
ATOM 1664 O O . LYS B 1 100 ? -38 16.844 34.688 1 43.94 100 LYS B O 1
ATOM 1669 N N . ASN B 1 101 ? -38.031 18.781 35.562 1 43.03 101 ASN B N 1
ATOM 1670 C CA . ASN B 1 101 ? -39.438 18.484 35.812 1 43.03 101 ASN B CA 1
ATOM 1671 C C . ASN B 1 101 ? -40.312 18.656 34.562 1 43.03 101 ASN B C 1
ATOM 1673 O O . ASN B 1 101 ? -41.156 19.531 34.531 1 43.03 101 ASN B O 1
ATOM 1677 N N . LEU B 1 102 ? -39.719 18.625 33.344 1 45.28 102 LEU B N 1
ATOM 1678 C CA . LEU B 1 102 ? -40.781 18.953 32.406 1 45.28 102 LEU B CA 1
ATOM 1679 C C . LEU B 1 102 ? -41.812 17.828 32.312 1 45.28 102 LEU B C 1
ATOM 1681 O O . LEU B 1 102 ? -41.469 16.719 31.891 1 45.28 102 LEU B O 1
ATOM 1685 N N . ALA B 1 103 ? -42.719 17.797 33.219 1 47.03 103 ALA B N 1
ATOM 1686 C CA . ALA B 1 103 ? -43.844 16.844 33.312 1 47.03 103 ALA B CA 1
ATOM 1687 C C . ALA B 1 103 ? -44.594 16.734 32 1 47.03 103 ALA B C 1
ATOM 1689 O O . ALA B 1 103 ? -44.781 17.734 31.297 1 47.03 103 ALA B O 1
ATOM 1690 N N . PRO B 1 104 ? -44.594 15.516 31.328 1 47.34 104 PRO B N 1
ATOM 1691 C CA . PRO B 1 104 ? -45.281 15.328 30.062 1 47.34 104 PRO B CA 1
ATOM 1692 C C . PRO B 1 104 ? -46.719 15.852 30.094 1 47.34 104 PRO B C 1
ATOM 1694 O O . PRO B 1 104 ? -47.344 15.914 31.156 1 47.34 104 PRO B O 1
ATOM 1697 N N . PRO B 1 105 ? -47.094 16.734 29.156 1 51.44 105 PRO B N 1
ATOM 1698 C CA . PRO B 1 105 ? -48.469 17.266 29.172 1 51.44 105 PRO B CA 1
ATOM 1699 C C . PRO B 1 105 ? -49.5 16.156 29.312 1 51.44 105 PRO B C 1
ATOM 1701 O O . PRO B 1 105 ? -49.281 15.031 28.875 1 51.44 105 PRO B O 1
ATOM 1704 N N . ARG B 1 106 ? -50.281 16.141 30.328 1 54.78 106 ARG B N 1
ATOM 1705 C CA . ARG B 1 106 ? -51.406 15.25 30.609 1 54.78 106 ARG B CA 1
ATOM 1706 C C . ARG B 1 106 ? -52.25 15.031 29.359 1 54.78 106 ARG B C 1
ATOM 1708 O O . ARG B 1 106 ? -52.625 16 28.688 1 54.78 106 ARG B O 1
ATOM 1715 N N . PRO B 1 107 ? -52.125 13.844 28.797 1 51.56 107 PRO B N 1
ATOM 1716 C CA . PRO B 1 107 ? -52.938 13.594 27.609 1 51.56 107 PRO B CA 1
ATOM 1717 C C . PRO B 1 107 ? -54.312 14.195 27.703 1 51.56 107 PRO B C 1
ATOM 1719 O O . PRO B 1 107 ? -54.875 14.297 28.812 1 51.56 107 PRO B O 1
ATOM 1722 N N . ALA B 1 108 ? -54.656 15.055 26.812 1 52.66 108 ALA B N 1
ATOM 1723 C CA . ALA B 1 108 ? -55.969 15.695 26.766 1 52.66 108 ALA B CA 1
ATOM 1724 C C . ALA B 1 108 ? -57.094 14.664 26.938 1 52.66 108 ALA B C 1
ATOM 1726 O O . ALA B 1 108 ? -56.938 13.508 26.531 1 52.66 108 ALA B O 1
ATOM 1727 N N . PRO B 1 109 ? -57.906 14.891 27.938 1 54.12 109 PRO B N 1
ATOM 1728 C CA . PRO B 1 109 ? -59.094 14.039 28.219 1 54.12 109 PRO B CA 1
ATOM 1729 C C . PRO B 1 109 ? -59.875 13.688 26.953 1 54.12 109 PRO B C 1
ATOM 1731 O O . PRO B 1 109 ? -60.156 14.562 26.141 1 54.12 109 PRO B O 1
ATOM 1734 N N . GLN B 1 110 ? -59.625 12.414 26.281 1 38.78 110 GLN B N 1
ATOM 1735 C CA . GLN B 1 110 ? -60.75 12.07 25.422 1 38.78 110 GLN B CA 1
ATOM 1736 C C . GLN B 1 110 ? -62.031 11.93 26.234 1 38.78 110 GLN B C 1
ATOM 1738 O O . GLN B 1 110 ? -62 11.492 27.375 1 38.78 110 GLN B O 1
#

Radius of gyration: 28.03 Å; Cα contacts (8 Å, |Δi|>4): 268; chains: 2; bounding box: 122×65×57 Å

Organism: Anas platyrhynchos platyrhynchos (NCBI:txid8840)

Solvent-accessible surface area (backbone atoms only — not comparable to full-atom values): 13461 Å² total; per-residue (Å²): 126,82,80,72,53,37,68,56,49,36,53,59,58,27,35,14,88,80,80,70,41,71,44,49,69,26,26,32,42,82,90,39,55,61,32,21,46,68,55,51,51,58,75,42,65,86,56,89,64,76,45,55,38,92,82,80,53,54,63,34,59,81,86,59,53,35,65,33,55,58,49,37,53,38,31,52,22,52,61,58,64,68,45,75,72,68,72,71,69,62,75,78,67,80,70,75,78,68,81,78,76,72,69,72,76,74,75,75,82,129,127,83,80,72,52,35,68,56,49,36,53,60,59,26,35,13,87,80,80,68,40,72,45,48,67,26,27,32,41,80,88,40,54,60,30,19,45,68,55,51,50,57,75,42,65,86,56,91,65,75,44,54,39,92,82,81,54,56,64,35,59,81,84,59,56,35,63,33,56,57,49,37,53,38,30,53,23,53,62,57,63,67,46,74,71,68,72,70,69,63,76,80,66,79,71,74,78,70,81,79,74,73,70,75,78,73,75,74,84,126

Secondary structure (DSSP, 8-state):
-----HHHHHHHHTB-TTT-SB-SSEEE-TTS-EEEHHHHHHHTTT-SS-EE-TTT--EE-GGG-EE-HHHHHHHHHHHHHT-S---------------S----------/-----HHHHHHHHTB-TTT-SB-SSEEE-TTS-EEEHHHHHHHTTT-SS-EE-TTT--EE-GGG-EE-HHHHHHHHHHHHHT-S---------------S----------